Protein AF-A0A7D7VB79-F1 (afdb_monomer_lite)

Foldseek 3Di:
DDDDPPPCPVCPVVVVVVVVVVVVVVVCVVPVPPPPDPPPPVVVVVVVVVVVVVVVVVCCVVVVDCPPCVQPPFAFQPLDAQLFQFEEEEEADDDPLDPCVRVVLVVLLVVLLVVLLVVLCVLLVHDPQNDHHYDYDYNPDDVVVVVGLEYEYEDQFDDPPDDGDQKDWDDDSVSRIYIYGHQHDSVPSNDGPPCRSLRSNLNVLVSLGGAQDQQCRPPVRDQWDADPVRQIEGPASSDDCVVVVPDDPRYDYDHDPSSSVSSCVRCPSHSDNDGPCVVVVVVVVVVVVVVVVVVVVVVPPD

Secondary structure (DSSP, 8-state):
----TT---TTHHHHHHHHHHHHHHHHHHHS---------HHHHHHHHHHHHHHHHHHHHHHHS-TTTTTT----B-TT---SS--EEEEEP---SSSTTHHHHHHHHHHHHHHHHHHHHHHHHT-SSSS--EEEEE-TT--GGGGT-SEEEEEESSPPTTS---SEEEEE-TTS-EEEEEE-B-TTTSSSB-TTHHHHHHHHHHHHTTB-----TTSSS--SEEE-TTS-EEES-TT--TTT-TTS-TT-B----HHHHHHHHHHHSSS--SS-S-HHHHHHHHHHHHHHHHHHHHHHT--

Radius of gyration: 37.96 Å; chains: 1; bounding box: 64×73×129 Å

Structure (mmCIF, N/CA/C/O backbone):
data_AF-A0A7D7VB79-F1
#
_entry.id   AF-A0A7D7VB79-F1
#
loop_
_atom_site.group_PDB
_atom_site.id
_atom_site.type_symbol
_atom_site.label_atom_id
_atom_site.label_alt_id
_atom_site.label_comp_id
_atom_site.label_asym_id
_atom_site.label_entity_id
_atom_site.label_seq_id
_atom_site.pdbx_PDB_ins_code
_atom_site.Cartn_x
_atom_site.Cartn_y
_atom_site.Cartn_z
_atom_site.occupancy
_atom_site.B_iso_or_equiv
_atom_site.auth_seq_id
_atom_site.auth_comp_id
_atom_site.auth_asym_id
_atom_site.auth_atom_id
_atom_site.pdbx_PDB_model_num
ATOM 1 N N . MET A 1 1 ? -39.854 53.714 105.308 1.00 39.59 1 MET A N 1
ATOM 2 C CA . MET A 1 1 ? -38.644 52.870 105.266 1.00 39.59 1 MET A CA 1
ATOM 3 C C . MET A 1 1 ? -38.664 52.139 103.941 1.00 39.59 1 MET A C 1
ATOM 5 O O . MET A 1 1 ? -39.559 51.334 103.728 1.00 39.59 1 MET A O 1
ATOM 9 N N . LEU A 1 2 ? -37.776 52.531 103.030 1.00 33.56 2 LEU A N 1
ATOM 10 C CA . LEU A 1 2 ? -37.533 51.849 101.761 1.00 33.56 2 LEU A CA 1
ATOM 11 C C . LEU A 1 2 ? -36.780 50.552 102.070 1.00 33.56 2 LEU A C 1
ATOM 13 O O . LEU A 1 2 ? -35.731 50.609 102.709 1.00 33.56 2 LEU A O 1
ATOM 17 N N . THR A 1 3 ? -37.333 49.407 101.677 1.00 45.88 3 THR A N 1
ATOM 18 C CA . THR A 1 3 ? -36.602 48.139 101.657 1.00 45.88 3 THR A CA 1
ATOM 19 C C . THR A 1 3 ? -35.585 48.192 100.526 1.00 45.88 3 THR A C 1
ATOM 21 O O . THR A 1 3 ? -35.913 48.498 99.383 1.00 45.88 3 THR A O 1
ATOM 24 N N . ASP A 1 4 ? -34.334 47.975 100.901 1.00 41.81 4 ASP A N 1
ATOM 25 C CA . ASP A 1 4 ? -33.163 47.945 100.041 1.00 41.81 4 ASP A CA 1
ATOM 26 C C . ASP A 1 4 ? -33.143 46.627 99.249 1.00 41.81 4 ASP A C 1
ATOM 28 O O . ASP A 1 4 ? -33.020 45.553 99.836 1.00 41.81 4 ASP A O 1
ATOM 32 N N . TRP A 1 5 ? -33.316 46.711 97.928 1.00 43.19 5 TRP A N 1
ATOM 33 C CA . TRP A 1 5 ? -33.343 45.567 97.003 1.00 43.19 5 TRP A CA 1
ATOM 34 C C . TRP A 1 5 ? -31.942 45.167 96.506 1.00 43.19 5 TRP A C 1
ATOM 36 O O . TRP A 1 5 ? -31.828 44.461 95.510 1.00 43.19 5 TRP A O 1
ATOM 46 N N . THR A 1 6 ? -30.869 45.625 97.164 1.00 43.59 6 THR A N 1
ATOM 47 C CA . THR A 1 6 ? -29.480 45.341 96.751 1.00 43.59 6 THR A CA 1
ATOM 48 C C . THR A 1 6 ? -28.761 44.296 97.608 1.00 43.59 6 THR A C 1
ATOM 50 O O . THR A 1 6 ? -27.549 44.123 97.484 1.00 43.59 6 THR A O 1
ATOM 53 N N . LYS A 1 7 ? -29.486 43.545 98.449 1.00 48.09 7 LYS A N 1
ATOM 54 C CA . LYS A 1 7 ? -28.921 42.357 99.101 1.00 48.09 7 LYS A CA 1
ATOM 55 C C . LYS A 1 7 ? -29.036 41.143 98.192 1.00 48.09 7 LYS A C 1
ATOM 57 O O . LYS A 1 7 ? -30.055 40.468 98.131 1.00 48.09 7 LYS A O 1
ATOM 62 N N . ASP A 1 8 ? -27.939 40.954 97.482 1.00 54.62 8 ASP A N 1
ATOM 63 C CA . ASP A 1 8 ? -27.573 39.801 96.681 1.00 54.62 8 ASP A CA 1
ATOM 64 C C . ASP A 1 8 ? -27.354 38.585 97.604 1.00 54.62 8 ASP A C 1
ATOM 66 O O . ASP A 1 8 ? -26.248 38.326 98.086 1.00 54.62 8 ASP A O 1
ATOM 70 N N . ASP A 1 9 ? -28.434 37.871 97.929 1.00 54.72 9 ASP A N 1
ATOM 71 C CA . ASP A 1 9 ? -28.343 36.554 98.557 1.00 54.72 9 ASP A CA 1
ATOM 72 C C . ASP A 1 9 ? -28.080 35.535 97.437 1.00 54.72 9 ASP A C 1
ATOM 74 O O . ASP A 1 9 ? -29.002 35.029 96.795 1.00 54.72 9 ASP A O 1
ATOM 78 N N . GLY A 1 10 ? -26.798 35.242 97.190 1.00 56.16 10 GLY A N 1
ATOM 79 C CA . GLY A 1 10 ? -26.287 34.352 96.130 1.00 56.16 10 GLY A CA 1
ATOM 80 C C . GLY A 1 10 ? -26.723 32.874 96.189 1.00 56.16 10 GLY A C 1
ATOM 81 O O . GLY A 1 10 ? -26.028 32.008 95.663 1.00 56.16 10 GLY A O 1
ATOM 82 N N . ASP A 1 11 ? -27.853 32.570 96.831 1.00 60.03 11 ASP A N 1
ATOM 83 C CA . ASP A 1 11 ? -28.465 31.243 96.954 1.00 60.03 11 ASP A CA 1
ATOM 84 C C . ASP A 1 11 ? -29.861 31.146 96.290 1.00 60.03 11 ASP A C 1
ATOM 86 O O . ASP A 1 11 ? -30.477 30.078 96.289 1.00 60.03 11 ASP A O 1
ATOM 90 N N . GLU A 1 12 ? -30.392 32.228 95.704 1.00 58.69 12 GLU A N 1
ATOM 91 C CA . GLU A 1 12 ? -31.660 32.164 94.950 1.00 58.69 12 GLU A CA 1
ATOM 92 C C . GLU A 1 12 ? -31.472 31.699 93.498 1.00 58.69 12 GLU A C 1
ATOM 94 O O . GLU A 1 12 ? -32.254 30.877 93.009 1.00 58.69 12 GLU A O 1
ATOM 99 N N . ASP A 1 13 ? -30.382 32.106 92.842 1.00 62.47 13 ASP A N 1
ATOM 100 C CA . ASP A 1 13 ? -30.061 31.650 91.484 1.00 62.47 13 ASP A CA 1
ATOM 101 C C . ASP A 1 13 ? -29.824 30.134 91.443 1.00 62.47 13 ASP A C 1
ATOM 103 O O . ASP A 1 13 ? -30.312 29.443 90.546 1.00 62.47 13 ASP A O 1
ATOM 107 N N . SER A 1 14 ? -29.149 29.576 92.454 1.00 69.00 14 SER A N 1
ATOM 108 C CA . SER A 1 14 ? -28.883 28.133 92.550 1.00 69.00 14 SER A CA 1
ATOM 109 C C . SER A 1 14 ? -30.182 27.312 92.623 1.00 69.00 14 SER A C 1
ATOM 111 O O . SER A 1 14 ? -30.298 26.250 92.002 1.00 69.00 14 SER A O 1
ATOM 113 N N . LYS A 1 15 ? -31.198 27.825 93.331 1.00 73.81 15 LYS A N 1
ATOM 114 C CA . LYS A 1 15 ? -32.522 27.201 93.454 1.00 73.81 15 LYS A CA 1
ATOM 115 C C . LYS A 1 15 ? -33.316 27.301 92.163 1.00 73.81 15 LYS A C 1
ATOM 117 O O . LYS A 1 15 ? -33.968 26.325 91.789 1.00 73.81 15 LYS A O 1
ATOM 122 N N . PHE A 1 16 ? -33.230 28.430 91.465 1.00 69.19 16 PHE A N 1
ATOM 123 C CA . PHE A 1 16 ? -33.882 28.602 90.171 1.00 69.19 16 PHE A CA 1
ATOM 124 C C . PHE A 1 16 ? -33.317 27.640 89.116 1.00 69.19 16 PHE A C 1
ATOM 126 O O . PHE A 1 16 ? -34.087 26.942 88.453 1.00 69.19 16 PHE A O 1
ATOM 133 N N . TRP A 1 17 ? -31.988 27.520 89.011 1.00 72.81 17 TRP A N 1
ATOM 134 C CA . TRP A 1 17 ? -31.348 26.597 88.066 1.00 72.81 17 TRP A CA 1
ATOM 135 C C . TRP A 1 17 ? -31.649 25.127 88.386 1.00 72.81 17 TRP A C 1
ATOM 137 O O . TRP A 1 17 ? -32.033 24.382 87.484 1.00 72.81 17 TRP A O 1
ATOM 147 N N . ASN A 1 18 ? -31.588 24.729 89.663 1.00 79.75 18 ASN A N 1
ATOM 148 C CA . ASN A 1 18 ? -31.935 23.365 90.083 1.00 79.75 18 ASN A CA 1
ATOM 149 C C . ASN A 1 18 ? -33.402 23.014 89.795 1.00 79.75 18 ASN A C 1
ATOM 151 O O . ASN A 1 18 ? -33.697 21.907 89.337 1.00 79.75 18 ASN A O 1
ATOM 155 N N . TRP A 1 19 ? -34.326 23.950 90.032 1.00 83.31 19 TRP A N 1
ATOM 156 C CA . TRP A 1 19 ? -35.737 23.757 89.699 1.00 83.31 19 TRP A CA 1
ATOM 157 C C . TRP A 1 19 ? -35.939 23.597 88.187 1.00 83.31 19 TRP A C 1
ATOM 159 O O . TRP A 1 19 ? -36.630 22.676 87.750 1.00 83.31 19 TRP A O 1
ATOM 169 N N . MET A 1 20 ? -35.286 24.437 87.380 1.00 73.38 20 MET A N 1
ATOM 170 C CA . MET A 1 20 ? -35.398 24.391 85.921 1.00 73.38 20 MET A CA 1
ATOM 171 C C . MET A 1 20 ? -34.850 23.080 85.336 1.00 73.38 20 MET A C 1
ATOM 173 O O . MET A 1 20 ? -35.398 22.538 84.374 1.00 73.38 20 MET A O 1
ATOM 177 N N . GLU A 1 21 ? -33.776 22.547 85.920 1.00 84.00 21 GLU A N 1
ATOM 178 C CA . GLU A 1 21 ? -33.149 21.304 85.475 1.00 84.00 21 GLU A CA 1
ATOM 179 C C . GLU A 1 21 ? -33.995 20.074 85.846 1.00 84.00 21 GLU A C 1
ATOM 181 O O . GLU A 1 21 ? -34.221 19.203 84.998 1.00 84.00 21 GLU A O 1
ATOM 186 N N . GLN A 1 22 ? -34.588 20.057 87.048 1.00 83.25 22 GLN A N 1
ATOM 187 C CA . GLN A 1 22 ? -35.573 19.041 87.439 1.00 83.25 22 GLN A CA 1
ATOM 188 C C . GLN A 1 22 ? -36.844 19.085 86.585 1.00 83.25 22 GLN A C 1
ATOM 190 O O . GLN A 1 22 ? -37.365 18.034 86.194 1.00 83.25 22 GLN A O 1
ATOM 195 N N . ASP A 1 23 ? -37.350 20.278 86.266 1.00 78.94 23 ASP A N 1
ATOM 196 C CA . ASP A 1 23 ? -38.544 20.417 85.432 1.00 78.94 23 ASP A CA 1
ATOM 197 C C . ASP A 1 23 ? -38.272 19.949 83.993 1.00 78.94 23 ASP A C 1
ATOM 199 O O . ASP A 1 23 ? -39.069 19.216 83.401 1.00 78.94 23 ASP A O 1
ATOM 203 N N . LYS A 1 24 ? -37.076 20.236 83.464 1.00 76.38 24 LYS A N 1
ATOM 204 C CA . LYS A 1 24 ? -36.609 19.729 82.167 1.00 76.38 24 LYS A CA 1
ATOM 205 C C . LYS A 1 24 ? -36.499 18.201 82.140 1.00 76.38 24 LYS A C 1
ATOM 207 O O . LYS A 1 24 ? -36.907 17.582 81.151 1.00 76.38 24 LYS A O 1
ATOM 212 N N . GLU A 1 25 ? -35.980 17.567 83.192 1.00 81.00 25 GLU A N 1
ATOM 213 C CA . GLU A 1 25 ? -35.944 16.100 83.290 1.00 81.00 25 GLU A CA 1
ATOM 214 C C . GLU A 1 25 ? -37.348 15.486 83.355 1.00 81.00 25 GLU A C 1
ATOM 216 O O . GLU A 1 25 ? -37.638 14.516 82.643 1.00 81.00 25 GLU A O 1
ATOM 221 N N . ASN A 1 26 ? -38.243 16.069 84.156 1.00 79.12 26 ASN A N 1
ATOM 222 C CA . ASN A 1 26 ? -39.627 15.614 84.275 1.00 79.12 26 ASN A CA 1
ATOM 223 C C . ASN A 1 26 ? -40.400 15.780 82.961 1.00 79.12 26 ASN A C 1
ATOM 225 O O . ASN A 1 26 ? -41.118 14.865 82.541 1.00 79.12 26 ASN A O 1
ATOM 229 N N . TYR A 1 27 ? -40.202 16.899 82.262 1.00 73.88 27 TYR A N 1
ATOM 230 C CA . TYR A 1 27 ? -40.773 17.141 80.942 1.00 73.88 27 TYR A CA 1
ATOM 231 C C . TYR A 1 27 ? -40.297 16.096 79.922 1.00 73.88 27 TYR A C 1
ATOM 233 O O . TYR A 1 27 ? -41.119 15.512 79.208 1.00 73.88 27 TYR A O 1
ATOM 241 N N . ASN A 1 28 ? -38.993 15.791 79.902 1.00 73.31 28 ASN A N 1
ATOM 242 C CA . ASN A 1 28 ? -38.402 14.800 78.998 1.00 73.31 28 ASN A CA 1
ATOM 243 C C . ASN A 1 28 ? -38.862 13.361 79.293 1.00 73.31 28 ASN A C 1
ATOM 245 O O . ASN A 1 28 ? -39.068 12.592 78.354 1.00 73.31 28 ASN A O 1
ATOM 249 N N . LYS A 1 29 ? -39.080 12.995 80.566 1.00 78.81 29 LYS A N 1
ATOM 250 C CA . LYS A 1 29 ? -39.672 11.694 80.941 1.00 78.81 29 LYS A CA 1
ATOM 251 C C . LYS A 1 29 ? -41.116 11.556 80.465 1.00 78.81 29 LYS A C 1
ATOM 253 O O . LYS A 1 29 ? -41.525 10.473 80.053 1.00 78.81 29 LYS A O 1
ATOM 258 N N . LYS A 1 30 ? -41.887 12.644 80.519 1.00 78.06 30 LYS A N 1
ATOM 259 C CA . LYS A 1 30 ? -43.310 12.652 80.149 1.00 78.06 30 LYS A CA 1
ATOM 260 C C . LYS A 1 30 ? -43.525 12.762 78.632 1.00 78.06 30 LYS A C 1
ATOM 262 O O . LYS A 1 30 ? -44.555 12.320 78.132 1.00 78.06 30 LYS A O 1
ATOM 267 N N . HIS A 1 31 ? -42.538 13.291 77.903 1.00 66.62 31 HIS A N 1
ATOM 268 C CA . HIS A 1 31 ? -42.565 13.477 76.450 1.00 66.62 31 HIS A CA 1
ATOM 269 C C . HIS A 1 31 ? -41.269 12.946 75.820 1.00 66.62 31 HIS A C 1
ATOM 271 O O . HIS A 1 31 ? -40.445 13.744 75.357 1.00 66.62 31 HIS A O 1
ATOM 277 N N . PRO A 1 32 ? -41.054 11.614 75.784 1.00 63.16 32 PRO A N 1
ATOM 278 C CA . PRO A 1 32 ? -39.875 11.051 75.144 1.00 63.16 32 PRO A CA 1
ATOM 279 C C . PRO A 1 32 ? -39.873 11.484 73.677 1.00 63.16 32 PRO A C 1
ATOM 281 O O . PRO A 1 32 ? -40.708 11.051 72.878 1.00 63.16 32 PRO A O 1
ATOM 284 N N . ARG A 1 33 ? -38.952 12.388 73.320 1.00 54.19 33 ARG A N 1
ATOM 285 C CA . ARG A 1 33 ? -38.766 12.812 71.932 1.00 54.19 33 ARG A CA 1
ATOM 286 C C . ARG A 1 33 ? -38.451 11.551 71.138 1.00 54.19 33 ARG A C 1
ATOM 288 O O . ARG A 1 33 ? -37.419 10.923 71.366 1.00 54.19 33 ARG A O 1
ATOM 295 N N . LYS A 1 34 ? -39.355 11.152 70.236 1.00 51.91 34 LYS A N 1
ATOM 296 C CA . LYS A 1 34 ? -39.087 10.080 69.274 1.00 51.91 34 LYS A CA 1
ATOM 297 C C . LYS A 1 34 ? -37.793 10.453 68.558 1.00 51.91 34 LYS A C 1
ATOM 299 O O . LYS A 1 34 ? -37.782 11.410 67.792 1.00 51.91 34 LYS A O 1
ATOM 304 N N . LEU A 1 35 ? -36.718 9.718 68.839 1.00 52.44 35 LEU A N 1
ATOM 305 C CA . LEU A 1 35 ? -35.484 9.773 68.067 1.00 52.44 35 LEU A CA 1
ATOM 306 C C . LEU A 1 35 ? -35.873 9.561 66.604 1.00 52.44 35 LEU A C 1
ATOM 308 O O . LEU A 1 35 ? -36.282 8.463 66.217 1.00 52.44 35 LEU A O 1
ATOM 312 N N . GLU A 1 36 ? -35.809 10.629 65.808 1.00 51.31 36 GLU A N 1
ATOM 313 C CA . GLU A 1 36 ? -35.919 10.517 64.365 1.00 51.31 36 GLU A CA 1
ATOM 314 C C . GLU A 1 36 ? -34.812 9.568 63.923 1.00 51.31 36 GLU A C 1
ATOM 316 O O . GLU A 1 36 ? -33.623 9.887 63.981 1.00 51.31 36 GLU A O 1
ATOM 321 N N . ARG A 1 37 ? -35.206 8.354 63.522 1.00 53.53 37 ARG A N 1
ATOM 322 C CA . ARG A 1 37 ? -34.285 7.416 62.890 1.00 53.53 37 ARG A CA 1
ATOM 323 C C . ARG A 1 37 ? -33.608 8.172 61.747 1.00 53.53 37 ARG A C 1
ATOM 325 O O . ARG A 1 37 ? -34.335 8.761 60.941 1.00 53.53 37 ARG A O 1
ATOM 332 N N . PRO A 1 38 ? -32.269 8.167 61.648 1.00 50.34 38 PRO A N 1
ATOM 333 C CA . PRO A 1 38 ? -31.570 8.876 60.590 1.00 50.34 38 PRO A CA 1
ATOM 334 C C . PRO A 1 38 ? -32.099 8.373 59.245 1.00 50.34 38 PRO A C 1
ATOM 336 O O . PRO A 1 38 ? -31.816 7.251 58.821 1.00 50.34 38 PRO A O 1
ATOM 339 N N . LYS A 1 39 ? -32.939 9.186 58.588 1.00 54.66 39 LYS A N 1
ATOM 340 C CA . LYS A 1 39 ? -33.442 8.890 57.247 1.00 54.66 39 LYS A CA 1
ATOM 341 C C . LYS A 1 39 ? -32.220 8.693 56.361 1.00 54.66 39 LYS A C 1
ATOM 343 O O . LYS A 1 39 ? -31.329 9.536 56.353 1.00 54.66 39 LYS A O 1
ATOM 348 N N . ASN A 1 40 ? -32.204 7.566 55.652 1.00 55.81 40 ASN A N 1
ATOM 349 C CA . ASN A 1 40 ? -31.160 7.030 54.775 1.00 55.81 40 ASN A CA 1
ATOM 350 C C . ASN A 1 40 ? -30.607 8.039 53.731 1.00 55.81 40 ASN A C 1
ATOM 352 O O . ASN A 1 40 ? -30.751 7.842 52.525 1.00 55.81 40 ASN A O 1
ATOM 356 N N . LYS A 1 41 ? -29.933 9.115 54.158 1.00 54.00 41 LYS A N 1
ATOM 357 C CA . LYS A 1 41 ? -29.294 10.100 53.269 1.00 54.00 41 LYS A CA 1
ATOM 358 C C . LYS A 1 41 ? -28.231 9.427 52.396 1.00 54.00 41 LYS A C 1
ATOM 360 O O . LYS A 1 41 ? -28.163 9.708 51.207 1.00 54.00 41 LYS A O 1
ATOM 365 N N . LYS A 1 42 ? -27.512 8.435 52.940 1.00 54.97 42 LYS A N 1
ATOM 366 C CA . LYS A 1 42 ? -26.546 7.617 52.185 1.00 54.97 42 LYS A CA 1
ATOM 367 C C . LYS A 1 42 ? -27.188 6.806 51.047 1.00 54.97 42 LYS A C 1
ATOM 369 O O . LYS A 1 42 ? -26.578 6.692 49.994 1.00 54.97 42 LYS A O 1
ATOM 374 N N . LYS A 1 43 ? -28.423 6.295 51.203 1.00 57.38 43 LYS A N 1
ATOM 375 C CA . LYS A 1 43 ? -29.097 5.544 50.121 1.00 57.38 43 LYS A CA 1
ATOM 376 C C . LYS A 1 43 ? -29.509 6.449 48.961 1.00 57.38 43 LYS A C 1
ATOM 378 O O . LYS A 1 43 ? -29.368 6.046 47.816 1.00 57.38 43 LYS A O 1
ATOM 383 N N . LYS A 1 44 ? -29.976 7.673 49.246 1.00 59.06 44 LYS A N 1
ATOM 384 C CA . LYS A 1 44 ? -30.334 8.633 48.191 1.00 59.06 44 LYS A CA 1
ATOM 385 C C . LYS A 1 44 ? -29.111 9.032 47.364 1.00 59.06 44 LYS A C 1
ATOM 387 O O . LYS A 1 44 ? -29.192 8.997 46.147 1.00 59.06 44 LYS A O 1
ATOM 392 N N . VAL A 1 45 ? -27.979 9.321 48.009 1.00 65.56 45 VAL A N 1
ATOM 393 C CA . VAL A 1 45 ? -26.737 9.707 47.312 1.00 65.56 45 VAL A CA 1
ATOM 394 C C . VAL A 1 45 ? -26.240 8.603 46.370 1.00 65.56 45 VAL A C 1
ATOM 396 O O . VAL A 1 45 ? -25.877 8.901 45.241 1.00 65.56 45 VAL A O 1
ATOM 399 N N . ILE A 1 46 ? -26.290 7.333 46.788 1.00 69.00 46 ILE A N 1
ATOM 400 C CA . ILE A 1 46 ? -25.863 6.207 45.937 1.00 69.00 46 ILE A CA 1
ATOM 401 C C . ILE A 1 46 ? -26.792 6.038 44.727 1.00 69.00 46 ILE A C 1
ATOM 403 O O . ILE A 1 46 ? -26.312 5.872 43.612 1.00 69.00 46 ILE A O 1
ATOM 407 N N . ILE A 1 47 ? -28.112 6.121 44.926 1.00 70.31 47 ILE A N 1
ATOM 408 C CA . ILE A 1 47 ? -29.085 5.987 43.829 1.00 70.31 47 ILE A CA 1
ATOM 409 C C . ILE A 1 47 ? -28.931 7.135 42.823 1.00 70.31 47 ILE A C 1
ATOM 411 O O . ILE A 1 47 ? -28.889 6.883 41.624 1.00 70.31 47 ILE A O 1
ATOM 415 N N . PHE A 1 48 ? -28.775 8.378 43.292 1.00 69.31 48 PHE A N 1
ATOM 416 C CA . PHE A 1 48 ? -28.523 9.519 42.406 1.00 69.31 48 PHE A CA 1
ATOM 417 C C . PHE A 1 48 ? -27.175 9.414 41.681 1.00 69.31 48 PHE A C 1
ATOM 419 O O . PHE A 1 48 ? -27.098 9.799 40.520 1.00 69.31 48 PHE A O 1
ATOM 426 N N . GLY A 1 49 ? -26.144 8.846 42.317 1.00 70.38 49 GLY A N 1
ATOM 427 C CA . GLY A 1 49 ? -24.857 8.578 41.672 1.00 70.38 49 GLY A CA 1
ATOM 428 C C . GLY A 1 49 ? -24.959 7.550 40.541 1.00 70.38 49 GLY A C 1
ATOM 429 O O . GLY A 1 49 ? -24.416 7.779 39.466 1.00 70.38 49 GLY A O 1
ATOM 430 N N . ILE A 1 50 ? -25.705 6.458 40.744 1.00 74.19 50 ILE A N 1
ATOM 431 C CA . ILE A 1 50 ? -25.924 5.435 39.705 1.00 74.19 50 ILE A CA 1
ATOM 432 C C . ILE A 1 50 ? -26.751 6.006 38.550 1.00 74.19 50 ILE A C 1
ATOM 434 O O . ILE A 1 50 ? -26.374 5.830 37.395 1.00 74.19 50 ILE A O 1
ATOM 438 N N . ILE A 1 51 ? -27.843 6.719 38.848 1.00 75.06 51 ILE A N 1
ATOM 439 C CA . ILE A 1 51 ? -28.672 7.361 37.818 1.00 75.06 51 ILE A CA 1
ATOM 440 C C . ILE A 1 51 ? -27.842 8.381 37.038 1.00 75.06 51 ILE A C 1
ATOM 442 O O . ILE A 1 51 ? -27.905 8.374 35.818 1.00 75.06 51 ILE A O 1
ATOM 446 N N . GLY A 1 52 ? -27.026 9.200 37.709 1.00 74.50 52 GLY A N 1
ATOM 447 C CA . GLY A 1 52 ? -26.142 10.166 37.056 1.00 74.50 52 GLY A CA 1
ATOM 448 C C . GLY A 1 52 ? -25.101 9.505 36.153 1.00 74.50 52 GLY A C 1
ATOM 449 O O . GLY A 1 52 ? -24.919 9.951 35.027 1.00 74.50 52 GLY A O 1
ATOM 450 N N . LEU A 1 53 ? -24.480 8.409 36.601 1.00 71.62 53 LEU A N 1
ATOM 451 C CA . LEU A 1 53 ? -23.524 7.650 35.790 1.00 71.62 53 LEU A CA 1
ATOM 452 C C . LEU A 1 53 ? -24.206 7.001 34.580 1.00 71.62 53 LEU A C 1
ATOM 454 O O . LEU A 1 53 ? -23.676 7.051 33.478 1.00 71.62 53 LEU A O 1
ATOM 458 N N . THR A 1 54 ? -25.402 6.439 34.769 1.00 70.81 54 THR A N 1
ATOM 459 C CA . THR A 1 54 ? -26.170 5.822 33.677 1.00 70.81 54 THR A CA 1
ATOM 460 C C . THR A 1 54 ? -26.589 6.884 32.672 1.00 70.81 54 THR A C 1
ATOM 462 O O . THR A 1 54 ? -26.379 6.688 31.484 1.00 70.81 54 THR A O 1
ATOM 465 N N . LEU A 1 55 ? -27.094 8.030 33.150 1.00 71.00 55 LEU A N 1
ATOM 466 C CA . LEU A 1 55 ? -27.485 9.151 32.304 1.00 71.00 55 LEU A CA 1
ATOM 467 C C . LEU A 1 55 ? -26.285 9.683 31.524 1.00 71.00 55 LEU A C 1
ATOM 469 O O . LEU A 1 55 ? -26.411 9.918 30.333 1.00 71.00 55 LEU A O 1
ATOM 473 N N . MET A 1 56 ? -25.124 9.819 32.170 1.00 67.25 56 MET A N 1
ATOM 474 C CA . MET A 1 56 ? -23.892 10.270 31.528 1.00 67.25 56 MET A CA 1
ATOM 475 C C . MET A 1 56 ? -23.423 9.277 30.461 1.00 67.25 56 MET A C 1
ATOM 477 O O . MET A 1 56 ? -23.084 9.715 29.373 1.00 67.25 56 MET A O 1
ATOM 481 N N . VAL A 1 57 ? -23.481 7.964 30.711 1.00 68.38 57 VAL A N 1
ATOM 482 C CA . VAL A 1 57 ? -23.163 6.936 29.701 1.00 68.38 57 VAL A CA 1
ATOM 483 C C . VAL A 1 57 ? -24.165 6.952 28.544 1.00 68.38 57 VAL A C 1
ATOM 485 O O . VAL A 1 57 ? -23.746 6.896 27.396 1.00 68.38 57 VAL A O 1
ATOM 488 N N . THR A 1 58 ? -25.470 7.090 28.801 1.00 64.31 58 THR A N 1
ATOM 489 C CA . THR A 1 58 ? -26.465 7.225 27.718 1.00 64.31 58 THR A CA 1
ATOM 490 C C . THR A 1 58 ? -26.321 8.534 26.958 1.00 64.31 58 THR A C 1
ATOM 492 O O . THR A 1 58 ? -26.493 8.538 25.753 1.00 64.31 58 THR A O 1
ATOM 495 N N . VAL A 1 59 ? -25.984 9.636 27.628 1.00 67.50 59 VAL A N 1
ATOM 496 C CA . VAL A 1 59 ? -25.746 10.930 26.983 1.00 67.50 59 VAL A CA 1
ATOM 497 C C . VAL A 1 59 ? -24.456 10.878 26.173 1.00 67.50 59 VAL A C 1
ATOM 499 O O . VAL A 1 59 ? -24.462 11.366 25.061 1.00 67.50 59 VAL A O 1
ATOM 502 N N . PHE A 1 60 ? -23.389 10.229 26.645 1.00 57.03 60 PHE A N 1
ATOM 503 C CA . PHE A 1 60 ? -22.185 9.996 25.840 1.00 57.03 60 PHE A CA 1
ATOM 504 C C . PHE A 1 60 ? -22.427 9.022 24.684 1.00 57.03 60 PHE A C 1
ATOM 506 O O . PHE A 1 60 ? -21.845 9.222 23.632 1.00 57.03 60 PHE A O 1
ATOM 513 N N . GLY A 1 61 ? -23.291 8.016 24.846 1.00 55.44 61 GLY A N 1
ATOM 514 C CA . GLY A 1 61 ? -23.681 7.109 23.761 1.00 55.44 61 GLY A CA 1
ATOM 515 C C . GLY A 1 61 ? -24.703 7.697 22.780 1.00 55.44 61 GLY A C 1
ATOM 516 O O . GLY A 1 61 ? -24.840 7.185 21.681 1.00 55.44 61 GLY A O 1
ATOM 517 N N . MET A 1 62 ? -25.431 8.754 23.165 1.00 54.28 62 MET A N 1
ATOM 518 C CA . MET A 1 62 ? -26.367 9.483 22.293 1.00 54.28 62 MET A CA 1
ATOM 519 C C . MET A 1 62 ? -25.756 10.758 21.692 1.00 54.28 62 MET A C 1
ATOM 521 O O . MET A 1 62 ? -26.207 11.200 20.646 1.00 54.28 62 MET A O 1
ATOM 525 N N . LEU A 1 63 ? -24.761 11.366 22.353 1.00 47.12 63 LEU A N 1
ATOM 526 C CA . LEU A 1 63 ? -23.968 12.501 21.859 1.00 47.12 63 LEU A CA 1
ATOM 527 C C . LEU A 1 63 ? -22.649 12.061 21.216 1.00 47.12 63 LEU A C 1
ATOM 529 O O . LEU A 1 63 ? -21.940 12.910 20.678 1.00 47.12 63 LEU A O 1
ATOM 533 N N . SER A 1 64 ? -22.297 10.769 21.248 1.00 44.84 64 SER A N 1
ATOM 534 C CA . SER A 1 64 ? -21.394 10.202 20.248 1.00 44.84 64 SER A CA 1
ATOM 535 C C . SER A 1 64 ? -22.149 10.245 18.927 1.00 44.84 64 SER A C 1
ATOM 537 O O . SER A 1 64 ? -22.817 9.287 18.549 1.00 44.84 64 SER A O 1
ATOM 539 N N . ASN A 1 65 ? -22.137 11.435 18.328 1.00 42.78 65 ASN A N 1
ATOM 540 C CA . ASN A 1 65 ? -22.757 11.772 17.067 1.00 42.78 65 ASN A CA 1
ATOM 541 C C . ASN A 1 65 ? -22.518 10.645 16.062 1.00 42.78 65 ASN A C 1
ATOM 543 O O . ASN A 1 65 ? -21.395 10.440 15.609 1.00 42.78 65 ASN A O 1
ATOM 547 N N . GLU A 1 66 ? -23.598 9.984 15.662 1.00 42.72 66 GLU A N 1
ATOM 548 C CA . GLU A 1 66 ? -23.660 9.268 14.386 1.00 42.72 66 GLU A CA 1
ATOM 549 C C . GLU A 1 66 ? -23.622 10.255 13.191 1.00 42.72 66 GLU A C 1
ATOM 551 O O . GLU A 1 66 ? -23.500 9.837 12.044 1.00 42.72 66 GLU A O 1
ATOM 556 N N . ASP A 1 67 ? -23.647 11.570 13.446 1.00 41.38 67 ASP A N 1
ATOM 557 C CA . ASP A 1 67 ? -23.960 12.604 12.450 1.00 41.38 67 ASP A CA 1
ATOM 558 C C . ASP A 1 67 ? -22.771 13.338 11.801 1.00 41.38 67 ASP A C 1
ATOM 560 O O . ASP A 1 67 ? -23.001 14.229 10.988 1.00 41.38 67 ASP A O 1
ATOM 564 N N . GLU A 1 68 ? -21.512 12.980 12.075 1.00 40.44 68 GLU A N 1
ATOM 565 C CA . GLU A 1 68 ? -20.383 13.520 11.280 1.00 40.44 68 GLU A CA 1
ATOM 566 C C . GLU A 1 68 ? -19.713 12.465 10.380 1.00 40.44 68 GLU A C 1
ATOM 568 O O . GLU A 1 68 ? -19.030 12.820 9.426 1.00 40.44 68 GLU A O 1
ATOM 573 N N . PHE A 1 69 ? -19.977 11.168 10.603 1.00 46.84 69 PHE A N 1
ATOM 574 C CA . PHE A 1 69 ? -19.282 10.073 9.901 1.00 46.84 69 PHE A CA 1
ATOM 575 C C . PHE A 1 69 ? -20.178 8.879 9.505 1.00 46.84 69 PHE A C 1
ATOM 577 O O . PHE A 1 69 ? -19.684 7.892 8.965 1.00 46.84 69 PHE A O 1
ATOM 584 N N . GLY A 1 70 ? -21.501 8.955 9.714 1.00 36.56 70 GLY A N 1
ATOM 585 C CA . GLY A 1 70 ? -22.468 7.861 9.503 1.00 36.56 70 GLY A CA 1
ATOM 586 C C . GLY A 1 70 ? -22.712 7.394 8.056 1.00 36.56 70 GLY A C 1
ATOM 587 O O . GLY A 1 70 ? -23.641 6.623 7.827 1.00 36.56 70 GLY A O 1
ATOM 588 N N . SER A 1 71 ? -21.910 7.830 7.079 1.00 40.22 71 SER A N 1
ATOM 589 C CA . SER A 1 71 ? -22.014 7.390 5.673 1.00 40.22 71 SER A CA 1
ATOM 590 C C . SER A 1 71 ? -20.701 6.900 5.055 1.00 40.22 71 SER A C 1
ATOM 592 O O . SER A 1 71 ? -20.706 6.452 3.910 1.00 40.22 71 SER A O 1
ATOM 594 N N . GLU A 1 72 ? -19.580 6.913 5.787 1.00 47.16 72 GLU A N 1
ATOM 595 C CA . GLU A 1 72 ? -18.332 6.341 5.274 1.00 47.16 72 GLU A CA 1
ATOM 596 C C . GLU A 1 72 ? -18.424 4.809 5.353 1.00 47.16 72 GLU A C 1
ATOM 598 O O . GLU A 1 72 ? -18.024 4.184 6.335 1.00 47.16 72 GLU A O 1
ATOM 603 N N . LYS A 1 73 ? -18.987 4.176 4.316 1.00 55.84 73 LYS A N 1
ATOM 604 C CA . LYS A 1 73 ? -18.772 2.747 4.073 1.00 55.84 73 LYS A CA 1
ATOM 605 C C . LYS A 1 73 ? -17.282 2.551 3.841 1.00 55.84 73 LYS A C 1
ATOM 607 O O . LYS A 1 73 ? -16.781 2.764 2.742 1.00 55.84 73 LYS A O 1
ATOM 612 N N . TYR A 1 74 ? -16.568 2.188 4.896 1.00 62.66 74 TYR A N 1
ATOM 613 C CA . TYR A 1 74 ? -15.182 1.791 4.757 1.00 62.66 74 TYR A CA 1
ATOM 614 C C . TYR A 1 74 ? -15.090 0.561 3.859 1.00 62.66 74 TYR A C 1
ATOM 616 O O . TYR A 1 74 ? -15.930 -0.342 3.901 1.00 62.66 74 TYR A O 1
ATOM 624 N N . PHE A 1 75 ? -14.064 0.563 3.027 1.00 73.94 75 PHE A N 1
ATOM 625 C CA . PHE A 1 75 ? -13.886 -0.381 1.945 1.00 73.94 75 PHE A CA 1
ATOM 626 C C . PHE A 1 75 ? -12.82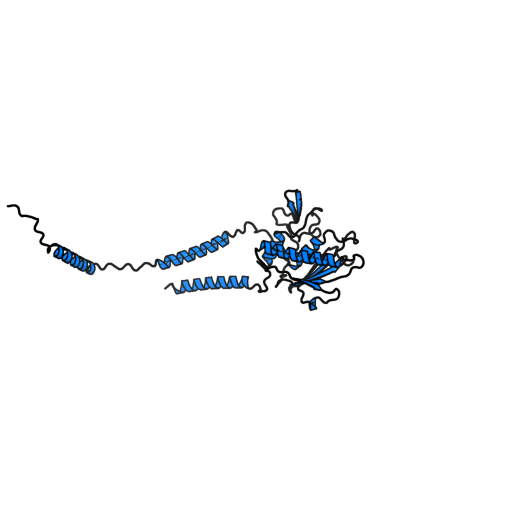1 -1.387 2.378 1.00 73.94 75 PHE A C 1
ATOM 628 O O . PHE A 1 75 ? -11.614 -1.162 2.326 1.00 73.94 75 PHE A O 1
ATOM 635 N N . TYR A 1 76 ? -13.306 -2.486 2.931 1.00 78.88 76 TYR A N 1
ATOM 636 C CA . TYR A 1 76 ? -12.467 -3.547 3.455 1.00 78.88 76 TYR A CA 1
ATOM 637 C C . TYR A 1 76 ? -12.621 -4.770 2.597 1.00 78.88 76 TYR A C 1
ATOM 639 O O . TYR A 1 76 ? -13.739 -5.101 2.199 1.00 78.88 76 TYR A O 1
ATOM 647 N N . ILE A 1 77 ? -11.523 -5.487 2.421 1.00 75.81 77 ILE A N 1
ATOM 648 C CA . ILE A 1 77 ? -11.572 -6.803 1.808 1.00 75.81 77 ILE A CA 1
ATOM 649 C C . ILE A 1 77 ? -12.289 -7.731 2.799 1.00 75.81 77 ILE A C 1
ATOM 651 O O . ILE A 1 77 ? -11.800 -7.924 3.921 1.00 75.81 77 ILE A O 1
ATOM 655 N N . PRO A 1 78 ? -13.475 -8.270 2.452 1.00 70.56 78 PRO A N 1
ATOM 656 C CA . PRO A 1 78 ? -14.242 -9.096 3.373 1.00 70.56 78 PRO A CA 1
ATOM 657 C C . PRO A 1 78 ? -13.422 -10.293 3.856 1.00 70.56 78 PRO A C 1
ATOM 659 O O . PRO A 1 78 ? -12.679 -10.899 3.090 1.00 70.56 78 PRO A O 1
ATOM 662 N N . ASP A 1 79 ? -13.570 -10.637 5.135 1.00 69.88 79 ASP A N 1
ATOM 663 C CA . ASP A 1 79 ? -12.932 -11.798 5.773 1.00 69.88 79 ASP A CA 1
ATOM 664 C C . ASP A 1 79 ? -11.388 -11.807 5.803 1.00 69.88 79 ASP A C 1
ATOM 666 O O . ASP A 1 79 ? -10.797 -12.763 6.310 1.00 69.88 79 ASP A O 1
ATOM 670 N N . TYR A 1 80 ? -10.722 -10.731 5.367 1.00 78.31 80 TYR A N 1
ATOM 671 C CA . TYR A 1 80 ? -9.274 -10.572 5.477 1.00 78.31 80 TYR A CA 1
ATOM 672 C C . TYR A 1 80 ? -8.901 -9.595 6.595 1.00 78.31 80 TYR A C 1
ATOM 674 O O . TYR A 1 80 ? -9.376 -8.460 6.639 1.00 78.31 80 TYR A O 1
ATOM 682 N N . ARG A 1 81 ? -8.036 -10.037 7.516 1.00 77.56 81 ARG A N 1
ATOM 683 C CA . ARG A 1 81 ? -7.411 -9.188 8.539 1.00 77.56 81 ARG A CA 1
ATOM 684 C C . ARG A 1 81 ? -6.039 -9.722 8.910 1.00 77.56 81 ARG A C 1
ATOM 686 O O . ARG A 1 81 ? -5.879 -10.918 9.159 1.00 77.56 81 ARG A O 1
ATOM 693 N N . LEU A 1 82 ? -5.088 -8.811 9.066 1.00 80.62 82 LEU A N 1
ATOM 694 C CA . LEU A 1 82 ? -3.816 -9.103 9.714 1.00 80.62 82 LEU A CA 1
ATOM 695 C C . LEU A 1 82 ? -4.039 -9.426 11.200 1.00 80.62 82 LEU A C 1
ATOM 697 O O . LEU A 1 82 ? -4.806 -8.760 11.899 1.00 80.62 82 LEU A O 1
ATOM 701 N N . ASN A 1 83 ? -3.375 -10.472 11.688 1.00 76.12 83 ASN A N 1
ATOM 702 C CA . ASN A 1 83 ? -3.438 -10.915 13.087 1.00 76.12 83 ASN A CA 1
ATOM 703 C C . ASN A 1 83 ? -2.207 -10.492 13.914 1.00 76.12 83 ASN A C 1
ATOM 705 O O . ASN A 1 83 ? -2.165 -10.738 15.121 1.00 76.12 83 ASN A O 1
ATOM 709 N N . LYS A 1 84 ? -1.225 -9.872 13.257 1.00 82.81 84 LYS A N 1
ATOM 710 C CA . LYS A 1 84 ? -0.005 -9.276 13.805 1.00 82.81 84 LYS A CA 1
ATOM 711 C C . LYS A 1 84 ? 0.553 -8.260 12.812 1.00 82.81 84 LYS A C 1
ATOM 713 O O . LYS A 1 84 ? 0.167 -8.287 11.642 1.00 82.81 84 LYS A O 1
ATOM 718 N N . SER A 1 85 ? 1.488 -7.422 13.254 1.00 85.19 85 SER A N 1
ATOM 719 C CA . SER A 1 85 ? 2.286 -6.604 12.339 1.00 85.19 85 SER A CA 1
ATOM 720 C C . SER A 1 85 ? 2.965 -7.494 11.286 1.00 85.19 85 SER A C 1
ATOM 722 O O . SER A 1 85 ? 3.635 -8.460 11.670 1.00 85.19 85 SER A O 1
ATOM 724 N N . PRO A 1 86 ? 2.778 -7.214 9.986 1.00 89.25 86 PRO A N 1
ATOM 725 C CA . PRO A 1 86 ? 3.310 -8.051 8.922 1.00 89.25 86 PRO A CA 1
ATOM 726 C C . PRO A 1 86 ? 4.821 -7.861 8.769 1.00 89.25 86 PRO A C 1
ATOM 728 O O . PRO A 1 86 ? 5.329 -6.739 8.800 1.00 89.25 86 PRO A O 1
ATOM 731 N N . LEU A 1 87 ? 5.532 -8.968 8.549 1.00 93.25 87 LEU A N 1
ATOM 732 C CA . LEU A 1 87 ? 6.882 -8.959 7.998 1.00 93.25 87 LEU A CA 1
ATOM 733 C C . LEU A 1 87 ? 6.813 -8.989 6.467 1.00 93.25 87 LEU A C 1
ATOM 735 O O . LEU A 1 87 ? 6.441 -10.010 5.875 1.00 93.25 87 LEU A O 1
ATOM 739 N N . PHE A 1 88 ? 7.233 -7.895 5.836 1.00 95.81 88 PHE A N 1
ATOM 740 C CA . PHE A 1 88 ? 7.349 -7.769 4.388 1.00 95.81 88 PHE A CA 1
ATOM 741 C C . PHE A 1 88 ? 8.676 -8.350 3.888 1.00 95.81 88 PHE A C 1
ATOM 743 O O . PHE A 1 88 ? 9.765 -7.958 4.309 1.00 95.81 88 PHE A O 1
ATOM 750 N N . CYS A 1 89 ? 8.606 -9.275 2.943 1.00 96.25 89 CYS A N 1
ATOM 751 C CA . CYS A 1 89 ? 9.769 -9.846 2.284 1.00 96.25 89 CYS A CA 1
ATOM 752 C C . CYS A 1 89 ? 9.816 -9.416 0.828 1.00 96.25 89 CYS A C 1
ATOM 754 O O . CYS A 1 89 ? 8.996 -9.844 0.020 1.00 96.25 89 CYS A O 1
ATOM 756 N N . ILE A 1 90 ? 10.817 -8.610 0.498 1.00 96.94 90 ILE A N 1
ATOM 757 C CA . ILE A 1 90 ? 11.026 -8.096 -0.849 1.00 96.94 90 ILE A CA 1
ATOM 758 C C . ILE A 1 90 ? 12.036 -9.006 -1.549 1.00 96.94 90 ILE A C 1
ATOM 760 O O . ILE A 1 90 ? 13.169 -9.159 -1.084 1.00 96.94 90 ILE A O 1
ATOM 764 N N . GLN A 1 91 ? 11.631 -9.650 -2.638 1.00 95.81 91 GLN A N 1
ATOM 765 C CA . GLN A 1 91 ? 12.505 -10.548 -3.382 1.00 95.81 91 GLN A CA 1
ATOM 766 C C . GLN A 1 91 ? 13.470 -9.750 -4.263 1.00 95.81 91 GLN A C 1
ATOM 768 O O . GLN A 1 91 ? 13.058 -8.954 -5.104 1.00 95.81 91 GLN A O 1
ATOM 773 N N . ASP A 1 92 ? 14.765 -9.982 -4.063 1.00 95.94 92 ASP A N 1
ATOM 774 C CA . ASP A 1 92 ? 15.830 -9.483 -4.928 1.00 95.94 92 ASP A CA 1
ATOM 775 C C . ASP A 1 92 ? 15.632 -10.017 -6.352 1.00 95.94 92 ASP A C 1
ATOM 777 O O . ASP A 1 92 ? 15.213 -11.158 -6.544 1.00 95.94 92 ASP A O 1
ATOM 781 N N . PHE A 1 93 ? 15.947 -9.220 -7.363 1.00 95.50 93 PHE A N 1
ATOM 782 C CA . PHE A 1 93 ? 15.858 -9.640 -8.756 1.00 95.50 93 PHE A CA 1
ATOM 783 C C . PHE A 1 93 ? 16.949 -8.993 -9.606 1.00 95.50 93 PHE A C 1
ATOM 785 O O . PHE A 1 93 ? 17.676 -8.094 -9.186 1.00 95.50 93 PHE A O 1
ATOM 792 N N . SER A 1 94 ? 17.092 -9.475 -10.838 1.00 94.94 94 SER A N 1
ATOM 793 C CA . SER A 1 94 ? 18.024 -8.909 -11.805 1.00 94.94 94 SER A CA 1
ATOM 794 C C . SER A 1 94 ? 17.319 -8.703 -13.131 1.00 94.94 94 SER A C 1
ATOM 796 O O . SER A 1 94 ? 16.705 -9.629 -13.659 1.00 94.94 94 SER A O 1
ATOM 798 N N . ASP A 1 95 ? 17.442 -7.493 -13.669 1.00 94.62 95 ASP A N 1
ATOM 799 C CA . ASP A 1 95 ? 17.013 -7.163 -15.019 1.00 94.62 95 ASP A CA 1
ATOM 800 C C . ASP A 1 95 ? 18.233 -6.723 -15.849 1.00 94.62 95 ASP A C 1
ATOM 802 O O . ASP A 1 95 ? 18.852 -5.699 -15.537 1.00 94.62 95 ASP A O 1
ATOM 806 N N . PRO A 1 96 ? 18.611 -7.474 -16.900 1.00 93.56 96 PRO A N 1
ATOM 807 C CA . PRO A 1 96 ? 19.738 -7.111 -17.752 1.00 93.56 96 PRO A CA 1
ATOM 808 C C . PRO A 1 96 ? 19.488 -5.857 -18.607 1.00 93.56 96 PRO A C 1
ATOM 810 O O . PRO A 1 96 ? 20.454 -5.240 -19.057 1.00 93.56 96 PRO A O 1
ATOM 813 N N . PHE A 1 97 ? 18.230 -5.481 -18.851 1.00 93.25 97 PHE A N 1
ATOM 814 C CA . PHE A 1 97 ? 17.857 -4.320 -19.663 1.00 93.25 97 PHE A CA 1
ATOM 815 C C . PHE A 1 97 ? 17.777 -3.030 -18.844 1.00 93.25 97 PHE A C 1
ATOM 817 O O . PHE A 1 97 ? 18.017 -1.953 -19.388 1.00 93.25 97 PHE A O 1
ATOM 824 N N . PHE A 1 98 ? 17.530 -3.141 -17.536 1.00 93.50 98 PHE A N 1
ATOM 825 C CA . PHE A 1 98 ? 17.467 -2.009 -16.609 1.00 93.50 98 PHE A CA 1
ATOM 826 C C . PHE A 1 98 ? 18.427 -2.209 -15.423 1.00 93.50 98 PHE A C 1
ATOM 828 O O . PHE A 1 98 ? 17.995 -2.487 -14.303 1.00 93.50 98 PHE A O 1
ATOM 835 N N . PRO A 1 99 ? 19.753 -2.066 -15.625 1.00 92.81 99 PRO A N 1
ATOM 836 C CA . PRO A 1 99 ? 20.721 -2.223 -14.545 1.00 92.81 99 PRO A CA 1
ATOM 837 C C . PRO A 1 99 ? 20.421 -1.277 -13.374 1.00 92.81 99 PRO A C 1
ATOM 839 O O 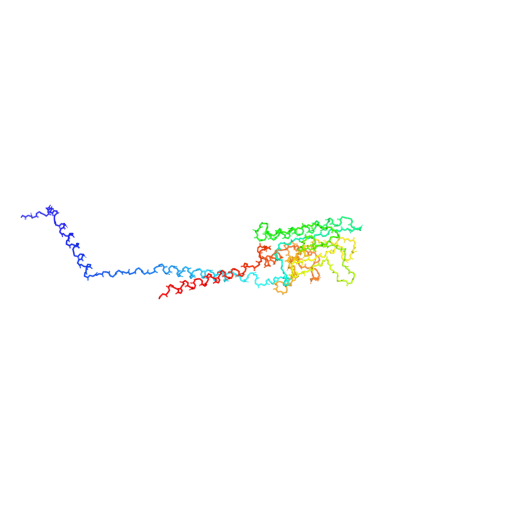. PRO A 1 99 ? 20.274 -0.072 -13.562 1.00 92.81 99 PRO A O 1
ATOM 842 N N . GLY A 1 100 ? 20.354 -1.824 -12.159 1.00 94.62 100 GLY A N 1
ATOM 843 C CA . GLY A 1 100 ? 20.066 -1.058 -10.941 1.00 94.62 100 GLY A CA 1
ATOM 844 C C . GLY A 1 100 ? 18.580 -0.903 -10.606 1.00 94.62 100 GLY A C 1
ATOM 845 O O . GLY A 1 100 ? 18.274 -0.409 -9.522 1.00 94.62 100 GLY A O 1
ATOM 846 N N . ILE A 1 101 ? 17.660 -1.377 -11.461 1.00 96.12 101 ILE A N 1
ATOM 847 C CA . ILE A 1 101 ? 16.218 -1.314 -11.175 1.00 96.12 101 ILE A CA 1
ATOM 848 C C . ILE A 1 101 ? 15.856 -2.011 -9.864 1.00 96.12 101 ILE A C 1
ATOM 850 O O . ILE A 1 101 ? 15.019 -1.518 -9.122 1.00 96.12 101 ILE A O 1
ATOM 854 N N . ASN A 1 102 ? 16.540 -3.108 -9.531 1.00 96.81 102 ASN A N 1
ATOM 855 C CA . ASN A 1 102 ? 16.304 -3.832 -8.290 1.00 96.81 102 ASN A CA 1
ATOM 856 C C . ASN A 1 102 ? 16.502 -2.952 -7.049 1.00 96.81 102 ASN A C 1
ATOM 858 O O . ASN A 1 102 ? 15.634 -2.903 -6.184 1.00 96.81 102 ASN A O 1
ATOM 862 N N . THR A 1 103 ? 17.602 -2.199 -6.992 1.00 97.31 103 THR A N 1
ATOM 863 C CA . THR A 1 103 ? 17.862 -1.264 -5.891 1.00 97.31 103 THR A CA 1
ATOM 864 C C . THR A 1 103 ? 16.771 -0.202 -5.807 1.00 97.31 103 THR A C 1
ATOM 866 O O . THR A 1 103 ? 16.224 0.013 -4.732 1.00 97.31 103 THR A O 1
ATOM 869 N N . VAL A 1 104 ? 16.388 0.385 -6.946 1.00 97.06 104 VAL A N 1
ATOM 870 C CA . VAL A 1 104 ? 15.331 1.406 -7.006 1.00 97.06 104 VAL A CA 1
ATOM 871 C C . VAL A 1 104 ? 13.994 0.860 -6.500 1.00 97.06 104 VAL A C 1
ATOM 873 O O . VAL A 1 104 ? 13.335 1.505 -5.690 1.00 97.06 104 VAL A O 1
ATOM 876 N N . MET A 1 105 ? 13.592 -0.332 -6.946 1.00 97.81 105 MET A N 1
ATOM 877 C CA . MET A 1 105 ? 12.319 -0.940 -6.556 1.00 97.81 105 MET A CA 1
ATOM 878 C C . MET A 1 105 ? 12.290 -1.331 -5.076 1.00 97.81 105 MET A C 1
ATOM 880 O O . MET A 1 105 ? 11.285 -1.092 -4.405 1.00 97.81 105 MET A O 1
ATOM 884 N N . ILE A 1 106 ? 13.394 -1.868 -4.544 1.00 97.50 106 ILE A N 1
ATOM 885 C CA . ILE A 1 106 ? 13.521 -2.176 -3.114 1.00 97.50 106 ILE A CA 1
ATOM 886 C C . ILE A 1 106 ? 13.438 -0.894 -2.276 1.00 97.50 106 ILE A C 1
ATOM 888 O O . ILE A 1 106 ? 12.683 -0.865 -1.309 1.00 97.50 106 ILE A O 1
ATOM 892 N N . GLU A 1 107 ? 14.167 0.163 -2.645 1.00 97.44 107 GLU A N 1
ATOM 893 C CA . GLU A 1 107 ? 14.169 1.440 -1.914 1.00 97.44 107 GLU A CA 1
ATOM 894 C C . GLU A 1 107 ? 12.786 2.099 -1.908 1.00 97.44 107 GLU A C 1
ATOM 896 O O . GLU A 1 107 ? 12.309 2.521 -0.854 1.00 97.44 107 GLU A O 1
ATOM 901 N N . LYS A 1 108 ? 12.106 2.132 -3.060 1.00 97.69 108 LYS A N 1
ATOM 902 C CA . LYS A 1 108 ? 10.739 2.665 -3.167 1.00 97.69 108 LYS A CA 1
ATOM 903 C C . LYS A 1 108 ? 9.745 1.865 -2.330 1.00 97.69 108 LYS A C 1
ATOM 905 O O . LYS A 1 108 ? 8.921 2.449 -1.634 1.00 97.69 108 LYS A O 1
ATOM 910 N N . THR A 1 109 ? 9.859 0.539 -2.345 1.00 98.12 109 THR A N 1
ATOM 911 C CA . THR A 1 109 ? 8.996 -0.346 -1.549 1.00 98.12 109 THR A CA 1
ATOM 912 C C . THR A 1 109 ? 9.227 -0.164 -0.054 1.00 98.12 109 THR A C 1
ATOM 914 O O . THR A 1 109 ? 8.267 -0.003 0.694 1.00 98.12 109 THR A O 1
ATOM 917 N N . ALA A 1 110 ? 10.487 -0.117 0.381 1.00 97.44 110 ALA A N 1
ATOM 918 C CA . ALA A 1 110 ? 10.843 0.163 1.768 1.00 97.44 110 ALA A CA 1
ATOM 919 C C . ALA A 1 110 ? 10.291 1.518 2.233 1.00 97.44 110 ALA A C 1
ATOM 921 O O . ALA A 1 110 ? 9.656 1.594 3.283 1.00 97.44 110 ALA A O 1
ATOM 922 N N . SER A 1 111 ? 10.466 2.564 1.419 1.00 97.12 111 SER A N 1
ATOM 923 C CA . SER A 1 111 ? 9.951 3.900 1.724 1.00 97.12 111 SER A CA 1
ATOM 924 C C . SER A 1 111 ? 8.424 3.928 1.805 1.00 97.12 111 SER A C 1
ATOM 926 O O . SER A 1 111 ? 7.881 4.569 2.696 1.00 97.12 111 SER A O 1
ATOM 928 N N . ALA A 1 112 ? 7.715 3.218 0.925 1.00 97.62 112 ALA A N 1
ATOM 929 C CA . ALA A 1 112 ? 6.258 3.160 0.975 1.00 97.62 112 ALA A CA 1
ATOM 930 C C . ALA A 1 112 ? 5.740 2.427 2.227 1.00 97.62 112 ALA A C 1
ATOM 932 O O . ALA A 1 112 ? 4.780 2.889 2.841 1.00 97.62 112 ALA A O 1
ATOM 933 N N . ILE A 1 113 ? 6.390 1.329 2.637 1.00 97.06 113 ILE A N 1
ATOM 934 C CA . ILE A 1 113 ? 6.068 0.614 3.886 1.00 97.06 113 ILE A CA 1
ATOM 935 C C . ILE A 1 113 ? 6.280 1.537 5.093 1.00 97.06 113 ILE A C 1
ATOM 937 O O . ILE A 1 113 ? 5.409 1.637 5.956 1.00 97.06 113 ILE A O 1
ATOM 941 N N . GLU A 1 114 ? 7.417 2.235 5.136 1.00 95.88 114 GLU A N 1
ATOM 942 C CA . GLU A 1 114 ? 7.739 3.191 6.199 1.00 95.88 114 GLU A CA 1
ATOM 943 C C . GLU A 1 114 ? 6.723 4.342 6.251 1.00 95.88 114 GLU A C 1
ATOM 945 O O . GLU A 1 114 ? 6.201 4.647 7.322 1.00 95.88 114 GLU A O 1
ATOM 950 N N . ASN A 1 115 ? 6.372 4.924 5.101 1.00 96.12 115 ASN A N 1
ATOM 951 C CA . ASN A 1 115 ? 5.395 6.011 5.016 1.00 96.12 115 ASN A CA 1
ATOM 952 C C . ASN A 1 115 ? 4.022 5.590 5.553 1.00 96.12 115 ASN A C 1
ATOM 954 O O . ASN A 1 115 ? 3.416 6.337 6.317 1.00 96.12 115 ASN A O 1
ATOM 958 N N . TRP A 1 116 ? 3.545 4.388 5.214 1.00 96.69 116 TRP A N 1
ATOM 959 C CA . TRP A 1 116 ? 2.308 3.855 5.790 1.00 96.69 116 TRP A CA 1
ATOM 960 C C . TRP A 1 116 ? 2.378 3.759 7.317 1.00 96.69 116 TRP A C 1
ATOM 962 O O . TRP A 1 116 ? 1.436 4.169 7.994 1.00 96.69 116 TRP A O 1
ATOM 972 N N . GLY A 1 117 ? 3.491 3.254 7.861 1.00 94.69 117 GLY A N 1
ATOM 973 C CA . GLY A 1 117 ? 3.714 3.189 9.308 1.00 94.69 117 GLY A CA 1
ATOM 974 C C . GLY A 1 117 ? 3.671 4.572 9.966 1.00 94.69 117 GLY A C 1
ATOM 975 O O . GLY A 1 117 ? 2.925 4.772 10.923 1.00 94.69 117 GLY A O 1
ATOM 976 N N . ILE A 1 118 ? 4.394 5.546 9.403 1.00 94.31 118 ILE A N 1
ATOM 977 C CA . ILE A 1 118 ? 4.444 6.933 9.895 1.00 94.31 118 ILE A CA 1
ATOM 978 C C . ILE A 1 118 ? 3.055 7.577 9.894 1.00 94.31 118 ILE A C 1
ATOM 980 O O . ILE A 1 118 ? 2.664 8.191 10.887 1.00 94.31 118 ILE A O 1
ATOM 984 N N . GLU A 1 119 ? 2.298 7.448 8.803 1.00 95.06 119 GLU A N 1
ATOM 985 C CA . GLU A 1 119 ? 0.968 8.055 8.696 1.00 95.06 119 GLU A CA 1
ATOM 986 C C . GLU A 1 119 ? -0.025 7.445 9.695 1.00 95.06 119 GLU A C 1
ATOM 988 O O . GLU A 1 119 ? -0.811 8.169 10.313 1.00 95.06 119 GLU A O 1
ATOM 993 N N . LEU A 1 120 ? 0.054 6.130 9.924 1.00 93.94 120 LEU A N 1
ATOM 994 C CA . LEU A 1 120 ? -0.754 5.446 10.933 1.00 93.94 120 LEU A CA 1
ATOM 995 C C . LEU A 1 120 ? -0.400 5.901 12.351 1.00 93.94 120 LEU A C 1
ATOM 997 O O . LEU A 1 120 ? -1.301 6.257 13.109 1.00 93.94 120 LEU A O 1
ATOM 1001 N N . GLU A 1 121 ? 0.888 5.958 12.698 1.00 92.06 121 GLU A N 1
ATOM 1002 C CA . GLU A 1 121 ? 1.346 6.441 14.007 1.00 92.06 121 GLU A CA 1
ATOM 1003 C C . GLU A 1 121 ? 0.965 7.897 14.261 1.00 92.06 121 GLU A C 1
ATOM 1005 O O . GLU A 1 121 ? 0.476 8.229 15.347 1.00 92.06 121 GLU A O 1
ATOM 1010 N N . ARG A 1 122 ? 1.131 8.752 13.243 1.00 93.25 122 ARG A N 1
ATOM 1011 C CA . ARG A 1 122 ? 0.720 10.157 13.278 1.00 93.25 122 ARG A CA 1
ATOM 1012 C C . ARG A 1 122 ? -0.770 10.280 13.579 1.00 93.25 122 ARG A C 1
ATOM 1014 O O . ARG A 1 122 ? -1.145 11.101 14.412 1.00 93.25 122 ARG A O 1
ATOM 1021 N N . TYR A 1 123 ? -1.608 9.487 12.913 1.00 90.81 123 TYR A N 1
ATOM 1022 C CA . TYR A 1 123 ? -3.059 9.545 13.079 1.00 90.81 123 TYR A CA 1
ATOM 1023 C C . TYR A 1 123 ? -3.528 8.990 14.428 1.00 90.81 123 TYR A C 1
ATOM 1025 O O . TYR A 1 123 ? -4.451 9.540 15.027 1.00 90.81 123 TYR A O 1
ATOM 1033 N N . THR A 1 124 ? -2.917 7.909 14.924 1.00 86.94 124 THR A N 1
ATOM 1034 C CA . THR A 1 124 ? -3.311 7.295 16.205 1.00 86.94 124 THR A CA 1
ATOM 1035 C C . THR A 1 124 ? -2.636 7.913 17.426 1.00 86.94 124 THR A C 1
ATOM 1037 O O . THR A 1 124 ? -2.969 7.523 18.544 1.00 86.94 124 THR A O 1
ATOM 1040 N N . GLU A 1 125 ? -1.714 8.860 17.236 1.00 89.31 125 GLU A N 1
ATOM 1041 C CA . GLU A 1 125 ? -0.897 9.463 18.299 1.00 89.31 125 GLU A CA 1
ATOM 1042 C C . GLU A 1 125 ? -0.149 8.400 19.133 1.00 89.31 125 GLU A C 1
ATOM 1044 O O . GLU A 1 125 ? -0.070 8.465 20.363 1.00 89.31 125 GLU A O 1
ATOM 1049 N N . THR A 1 126 ? 0.393 7.383 18.457 1.00 84.62 126 THR A N 1
ATOM 1050 C CA . THR A 1 126 ? 1.128 6.263 19.072 1.00 84.62 126 THR A CA 1
ATOM 1051 C C . THR A 1 126 ? 2.577 6.214 18.600 1.00 84.62 126 THR A C 1
ATOM 1053 O O . THR A 1 126 ? 2.880 6.719 17.530 1.00 84.62 126 THR A O 1
ATOM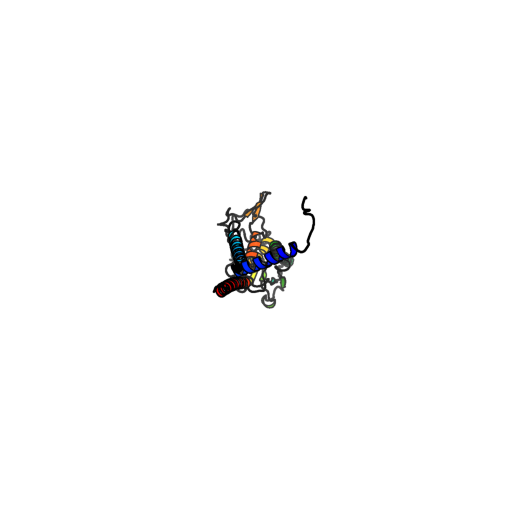 1056 N N . ASP A 1 127 ? 3.449 5.541 19.354 1.00 85.81 127 ASP A N 1
ATOM 1057 C CA . ASP A 1 127 ? 4.861 5.325 19.003 1.00 85.81 127 ASP A CA 1
ATOM 1058 C C . ASP A 1 127 ? 5.202 3.828 19.089 1.00 85.81 127 ASP A C 1
ATOM 1060 O O . ASP A 1 127 ? 4.960 3.187 20.120 1.00 85.81 127 ASP A O 1
ATOM 1064 N N . GLY A 1 128 ? 5.709 3.259 17.995 1.00 81.88 128 GLY A N 1
ATOM 1065 C CA . GLY A 1 128 ? 6.134 1.865 17.875 1.00 81.88 128 GLY A CA 1
ATOM 1066 C C . GLY A 1 128 ? 4.996 0.845 17.783 1.00 81.88 128 GLY A C 1
ATOM 1067 O O . GLY A 1 128 ? 5.237 -0.358 17.918 1.00 81.88 128 GLY A O 1
ATOM 1068 N N . VAL A 1 129 ? 3.754 1.298 17.590 1.00 84.06 129 VAL A N 1
ATOM 1069 C CA . VAL A 1 129 ? 2.577 0.417 17.512 1.00 84.06 129 VAL A CA 1
ATOM 1070 C C . VAL A 1 129 ? 2.352 -0.087 16.088 1.00 84.06 129 VAL A C 1
ATOM 1072 O O . VAL A 1 129 ? 2.045 -1.266 15.899 1.00 84.06 129 VAL A O 1
ATOM 1075 N N . TRP A 1 130 ? 2.561 0.771 15.089 1.00 87.31 130 TRP A N 1
ATOM 1076 C CA . TRP A 1 130 ? 2.447 0.427 13.670 1.00 87.31 130 TRP A CA 1
ATOM 1077 C C . TRP A 1 130 ? 3.826 0.151 13.071 1.00 87.31 130 TRP A C 1
ATOM 1079 O O . TRP A 1 130 ? 4.217 0.704 12.049 1.00 87.31 130 TRP A O 1
ATOM 1089 N N . ASN A 1 131 ? 4.583 -0.716 13.742 1.00 85.38 131 ASN A N 1
ATOM 1090 C CA . ASN A 1 131 ? 5.918 -1.094 13.303 1.00 85.38 131 ASN A CA 1
ATOM 1091 C C . ASN A 1 131 ? 5.841 -2.190 12.231 1.00 85.38 131 ASN A C 1
ATOM 1093 O O . ASN A 1 131 ? 5.583 -3.356 12.546 1.00 85.38 131 ASN A O 1
ATOM 1097 N N . PHE A 1 132 ? 6.056 -1.807 10.975 1.00 92.19 132 PHE A N 1
ATOM 1098 C CA . PHE A 1 132 ? 6.139 -2.722 9.843 1.00 92.19 132 PHE A CA 1
ATOM 1099 C C . PHE A 1 132 ? 7.593 -3.089 9.571 1.00 92.19 132 PHE A C 1
ATOM 1101 O O . PHE A 1 132 ? 8.416 -2.246 9.220 1.00 92.19 132 PHE A O 1
ATOM 1108 N N . GLU A 1 133 ? 7.914 -4.370 9.721 1.00 92.06 133 GLU A N 1
ATOM 1109 C CA . GLU A 1 133 ? 9.252 -4.864 9.428 1.00 92.06 133 GLU A CA 1
ATOM 1110 C C . GLU A 1 133 ? 9.347 -5.247 7.955 1.00 92.06 133 GLU A C 1
ATOM 1112 O O . GLU A 1 133 ? 8.435 -5.860 7.400 1.00 92.06 133 GLU A O 1
ATOM 1117 N N . PHE A 1 134 ? 10.485 -4.957 7.329 1.00 94.69 134 PHE A N 1
ATOM 1118 C CA . PHE A 1 134 ? 10.783 -5.481 6.005 1.00 94.69 134 PHE A CA 1
ATOM 1119 C C . PHE A 1 134 ? 12.197 -6.049 5.927 1.00 94.69 134 PHE A C 1
ATOM 1121 O O . PHE A 1 134 ? 13.106 -5.648 6.658 1.00 94.69 134 PHE A O 1
ATOM 1128 N N . LYS A 1 135 ? 12.395 -6.995 5.011 1.00 95.56 135 LYS A N 1
ATOM 1129 C CA . LYS A 1 135 ? 13.717 -7.511 4.653 1.00 95.56 135 LYS A CA 1
ATOM 1130 C C . LYS A 1 135 ? 13.781 -7.903 3.188 1.00 95.56 135 LYS A C 1
ATOM 1132 O O . LYS A 1 135 ? 12.789 -8.317 2.594 1.00 95.56 135 LYS A O 1
ATOM 1137 N N . THR A 1 136 ? 14.982 -7.846 2.634 1.00 96.50 136 THR A N 1
ATOM 1138 C CA . THR A 1 136 ? 15.254 -8.361 1.293 1.00 96.50 136 THR A CA 1
ATOM 1139 C C . THR A 1 136 ? 15.631 -9.837 1.367 1.00 96.50 136 THR A C 1
ATOM 1141 O O . THR A 1 136 ? 16.406 -10.242 2.240 1.00 96.50 136 THR A O 1
ATOM 1144 N N . ILE A 1 137 ? 15.105 -10.645 0.449 1.00 95.56 137 ILE A N 1
ATOM 1145 C CA . ILE A 1 137 ? 15.440 -12.068 0.324 1.00 95.56 137 ILE A CA 1
ATOM 1146 C C . ILE A 1 137 ? 16.038 -12.374 -1.059 1.00 95.56 137 ILE A C 1
ATOM 1148 O O . ILE A 1 137 ? 15.725 -11.675 -2.018 1.00 95.56 137 ILE A O 1
ATOM 1152 N N . PRO A 1 138 ? 16.879 -13.413 -1.214 1.00 94.81 138 PRO A N 1
ATOM 1153 C CA . PRO A 1 138 ? 17.507 -13.724 -2.503 1.00 94.81 138 PRO A CA 1
ATOM 1154 C C . PRO A 1 138 ? 16.507 -14.111 -3.609 1.00 94.81 138 PRO A C 1
ATOM 1156 O O . PRO A 1 138 ? 15.519 -14.794 -3.339 1.00 94.81 138 PRO A O 1
ATOM 1159 N N . ALA A 1 139 ? 16.838 -13.813 -4.870 1.00 86.94 139 ALA A N 1
ATOM 1160 C CA . ALA A 1 139 ? 15.995 -14.044 -6.058 1.00 86.94 139 ALA A CA 1
ATOM 1161 C C . ALA A 1 139 ? 15.470 -15.477 -6.272 1.00 86.94 139 ALA A C 1
ATOM 1163 O O . ALA A 1 139 ? 14.486 -15.680 -6.969 1.00 86.94 139 ALA A O 1
ATOM 1164 N N . ASN A 1 140 ? 16.116 -16.482 -5.675 1.00 84.69 140 ASN A N 1
ATOM 1165 C CA . ASN A 1 140 ? 15.755 -17.899 -5.823 1.00 84.69 140 ASN A CA 1
ATOM 1166 C C . ASN A 1 140 ? 15.362 -18.552 -4.492 1.00 84.69 140 ASN A C 1
ATOM 1168 O O . ASN A 1 140 ? 15.460 -19.769 -4.334 1.00 84.69 140 ASN A O 1
ATOM 1172 N N . SER A 1 141 ? 15.005 -17.739 -3.503 1.00 86.38 141 SER A N 1
ATOM 1173 C CA . SER A 1 141 ? 14.574 -18.227 -2.200 1.00 86.38 141 SER A CA 1
ATOM 1174 C C . SER A 1 141 ? 13.094 -18.609 -2.190 1.00 86.38 141 SER A C 1
ATOM 1176 O O . SER A 1 141 ? 12.296 -18.081 -2.962 1.00 86.38 141 SER A O 1
ATOM 1178 N N . ILE A 1 142 ? 12.732 -19.542 -1.306 1.00 80.25 142 ILE A N 1
ATOM 1179 C CA . ILE A 1 142 ? 11.338 -19.889 -1.032 1.00 80.25 142 ILE A CA 1
ATOM 1180 C C . ILE A 1 142 ? 10.877 -19.008 0.129 1.00 80.25 142 ILE A C 1
ATOM 1182 O O . ILE A 1 142 ? 11.451 -19.073 1.213 1.00 80.25 142 ILE A O 1
ATOM 1186 N N . PHE A 1 143 ? 9.831 -18.207 -0.075 1.00 77.38 143 PHE A N 1
ATOM 1187 C CA . PHE A 1 143 ? 9.332 -17.251 0.924 1.00 77.38 143 PHE A CA 1
ATOM 1188 C C . PHE A 1 143 ? 9.020 -17.885 2.291 1.00 77.38 143 PHE A C 1
ATOM 1190 O O . PHE A 1 143 ? 9.294 -17.288 3.334 1.00 77.38 143 PHE A O 1
ATOM 1197 N N . ALA A 1 144 ? 8.522 -19.127 2.294 1.00 76.19 144 ALA A N 1
ATOM 1198 C CA . ALA A 1 144 ? 8.209 -19.880 3.509 1.00 76.19 144 ALA A CA 1
ATOM 1199 C C . ALA A 1 144 ? 9.418 -20.054 4.450 1.00 76.19 144 ALA A C 1
ATOM 1201 O O . ALA A 1 144 ? 9.245 -20.058 5.669 1.00 76.19 144 ALA A O 1
ATOM 1202 N N . ASP A 1 145 ? 10.640 -20.122 3.912 1.00 83.38 145 ASP A N 1
ATOM 1203 C CA . ASP A 1 145 ? 11.866 -20.308 4.702 1.00 83.38 145 ASP A CA 1
ATOM 1204 C C . ASP A 1 145 ? 12.228 -19.067 5.533 1.00 83.38 145 ASP A C 1
ATOM 1206 O O . ASP A 1 145 ? 13.055 -19.125 6.444 1.00 83.38 145 ASP A O 1
ATOM 1210 N N . PHE A 1 146 ? 11.601 -17.932 5.228 1.00 86.75 146 PHE A N 1
ATOM 1211 C CA . PHE A 1 146 ? 11.897 -16.638 5.825 1.00 86.75 146 PHE A CA 1
ATOM 1212 C C . PHE A 1 146 ? 10.803 -16.174 6.792 1.00 86.75 146 PHE A C 1
ATOM 1214 O O . PHE A 1 146 ? 10.981 -15.127 7.413 1.00 86.75 146 PHE A O 1
ATOM 1221 N N . GLY A 1 147 ? 9.715 -16.935 6.958 1.00 88.38 147 GLY A N 1
ATOM 1222 C CA . GLY A 1 147 ? 8.616 -16.580 7.862 1.00 88.38 147 GLY A CA 1
ATOM 1223 C C . GLY A 1 147 ? 7.913 -15.273 7.482 1.00 88.38 147 GLY A C 1
ATOM 1224 O O . GLY A 1 147 ? 7.494 -14.535 8.367 1.00 88.38 147 GLY A O 1
ATOM 1225 N N . CYS A 1 148 ? 7.865 -14.967 6.186 1.00 90.06 148 CYS A N 1
ATOM 1226 C CA . CYS A 1 148 ? 7.233 -13.768 5.645 1.00 90.06 148 CYS A CA 1
ATOM 1227 C C . CYS A 1 148 ? 5.715 -13.834 5.820 1.00 90.06 148 CYS A C 1
ATOM 1229 O O . CYS A 1 148 ? 5.123 -14.881 5.560 1.00 90.06 148 CYS A O 1
ATOM 1231 N N . ASP A 1 149 ? 5.106 -12.716 6.207 1.00 90.75 149 ASP A N 1
ATOM 1232 C CA . ASP A 1 149 ? 3.648 -12.557 6.171 1.00 90.75 149 ASP A CA 1
ATOM 1233 C C . ASP A 1 149 ? 3.219 -12.015 4.807 1.00 90.75 149 ASP A C 1
ATOM 1235 O O . ASP A 1 149 ? 2.239 -12.474 4.228 1.00 90.75 149 ASP A O 1
ATOM 1239 N N . THR A 1 150 ? 4.026 -11.113 4.247 1.00 92.88 150 THR A N 1
ATOM 1240 C CA . THR A 1 150 ? 3.814 -10.557 2.914 1.00 92.88 150 THR A CA 1
ATOM 1241 C C . THR A 1 150 ? 5.035 -10.787 2.046 1.00 92.88 150 THR A C 1
ATOM 1243 O O . THR A 1 150 ? 6.165 -10.537 2.471 1.00 92.88 150 THR A O 1
ATOM 1246 N N . THR A 1 151 ? 4.818 -11.230 0.816 1.00 94.50 151 THR A N 1
ATOM 1247 C CA . THR A 1 151 ? 5.854 -11.347 -0.206 1.00 94.50 151 THR A CA 1
ATOM 1248 C C . THR A 1 151 ? 5.652 -10.262 -1.253 1.00 94.50 151 THR A C 1
ATOM 1250 O O . THR A 1 151 ? 4.523 -9.952 -1.617 1.00 94.50 151 THR A O 1
ATOM 1253 N N . ILE A 1 152 ? 6.739 -9.634 -1.699 1.00 96.44 152 ILE A N 1
ATOM 1254 C CA . ILE A 1 152 ? 6.714 -8.639 -2.771 1.00 96.44 152 ILE A CA 1
ATOM 1255 C C . ILE A 1 152 ? 7.746 -9.054 -3.811 1.00 96.44 152 ILE A C 1
ATOM 1257 O O . ILE A 1 152 ? 8.941 -9.150 -3.512 1.00 96.44 152 ILE A O 1
ATOM 1261 N N . ALA A 1 153 ? 7.277 -9.302 -5.028 1.00 95.81 153 ALA A N 1
ATOM 1262 C CA . ALA A 1 153 ? 8.090 -9.632 -6.187 1.00 95.81 153 ALA A CA 1
ATOM 1263 C C . ALA A 1 153 ? 7.858 -8.622 -7.317 1.00 95.81 153 ALA A C 1
ATOM 1265 O O . ALA A 1 153 ? 6.853 -7.911 -7.356 1.00 95.81 153 ALA A O 1
ATOM 1266 N N . PHE A 1 154 ? 8.806 -8.572 -8.250 1.00 96.19 154 PHE A N 1
ATOM 1267 C CA . PHE A 1 154 ? 8.802 -7.612 -9.347 1.00 96.19 154 PHE A CA 1
ATOM 1268 C C . PHE A 1 154 ? 8.900 -8.312 -10.695 1.00 96.19 154 PHE A C 1
ATOM 1270 O O . PHE A 1 154 ? 9.717 -9.216 -10.890 1.00 96.19 154 PHE A O 1
ATOM 1277 N N . ALA A 1 155 ? 8.121 -7.831 -11.654 1.00 94.69 155 ALA A N 1
ATOM 1278 C CA . ALA A 1 155 ? 8.174 -8.259 -13.043 1.00 94.69 155 ALA A CA 1
ATOM 1279 C C . ALA A 1 155 ? 8.120 -7.042 -13.973 1.00 94.69 155 ALA A C 1
ATOM 1281 O O . ALA A 1 155 ? 7.654 -5.974 -13.598 1.00 94.69 155 ALA A O 1
ATOM 1282 N N . GLN A 1 156 ? 8.615 -7.183 -15.201 1.00 93.94 156 GLN A N 1
ATOM 1283 C CA . GLN A 1 156 ? 8.610 -6.071 -16.157 1.00 93.94 156 GLN A CA 1
ATOM 1284 C C . GLN A 1 156 ? 7.182 -5.647 -16.521 1.00 93.94 156 GLN A C 1
ATOM 1286 O O . GLN A 1 156 ? 6.845 -4.472 -16.446 1.00 93.94 156 GLN A O 1
ATOM 1291 N N . ILE A 1 157 ? 6.358 -6.614 -16.924 1.00 89.56 157 ILE A N 1
ATOM 1292 C CA . ILE A 1 157 ? 4.985 -6.428 -17.402 1.00 89.56 157 ILE A CA 1
ATOM 1293 C C . ILE A 1 157 ? 4.143 -7.665 -17.056 1.00 89.56 157 ILE A C 1
ATOM 1295 O O . ILE A 1 157 ? 4.721 -8.745 -16.870 1.00 89.56 157 ILE A O 1
ATOM 1299 N N . PRO A 1 158 ? 2.803 -7.548 -17.041 1.00 86.31 158 PRO A N 1
ATOM 1300 C CA . PRO A 1 158 ? 1.920 -8.696 -16.894 1.00 86.31 158 PRO A CA 1
ATOM 1301 C C . PRO A 1 158 ? 2.149 -9.762 -17.981 1.00 86.31 158 PRO A C 1
ATOM 1303 O O . PRO A 1 158 ? 2.442 -9.423 -19.138 1.00 86.31 158 PRO A O 1
ATOM 1306 N N . PRO A 1 159 ? 1.998 -11.056 -17.647 1.00 83.81 159 PRO A N 1
ATOM 1307 C CA . PRO A 1 159 ? 1.963 -12.150 -18.608 1.00 83.81 159 PRO A CA 1
ATOM 1308 C C . PRO A 1 159 ? 1.031 -11.903 -19.803 1.00 83.81 159 PRO A C 1
ATOM 1310 O O . PRO A 1 159 ? -0.049 -11.320 -19.704 1.00 83.81 159 PRO A O 1
ATOM 1313 N N . VAL A 1 160 ? 1.433 -12.408 -20.972 1.00 79.88 160 VAL A N 1
ATOM 1314 C CA . VAL A 1 160 ? 0.646 -12.273 -22.205 1.00 79.88 160 VAL A CA 1
ATOM 1315 C C . VAL A 1 160 ? -0.727 -12.930 -22.038 1.00 79.88 160 VAL A C 1
ATOM 1317 O O . VAL A 1 160 ? -0.818 -14.112 -21.716 1.00 79.88 160 VAL A O 1
ATOM 1320 N N . GLY A 1 161 ? -1.786 -12.175 -22.338 1.00 74.19 161 GLY A N 1
ATOM 1321 C CA . GLY A 1 161 ? -3.172 -12.647 -22.267 1.00 74.19 161 GLY A CA 1
ATOM 1322 C C . GLY A 1 161 ? -3.881 -12.343 -20.947 1.00 74.19 161 GLY A C 1
ATOM 1323 O O . GLY A 1 161 ? -5.056 -12.680 -20.827 1.00 74.19 161 GLY A O 1
ATOM 1324 N N . GLN A 1 162 ? -3.202 -11.702 -19.994 1.00 74.56 162 GLN A N 1
ATOM 1325 C CA . GLN A 1 162 ? -3.831 -11.113 -18.814 1.00 74.56 162 GLN A CA 1
ATOM 1326 C C . GLN A 1 162 ? -4.233 -9.655 -19.058 1.00 74.56 162 GLN A C 1
ATOM 1328 O O . GLN A 1 162 ? -3.802 -9.023 -20.030 1.00 74.56 162 GLN A O 1
ATOM 1333 N N . GLU A 1 163 ? -5.110 -9.153 -18.191 1.00 75.31 163 GLU A N 1
ATOM 1334 C CA . GLU A 1 163 ? -5.501 -7.748 -18.166 1.00 75.31 163 GLU A CA 1
ATOM 1335 C C . GLU A 1 163 ? -4.282 -6.864 -17.873 1.00 75.31 163 GLU A C 1
ATOM 1337 O O . GLU A 1 163 ? -3.323 -7.287 -17.225 1.00 75.31 163 GLU A O 1
ATOM 1342 N N . ILE A 1 164 ? -4.277 -5.646 -18.418 1.00 75.69 164 ILE A N 1
ATOM 1343 C CA . ILE A 1 164 ? -3.186 -4.704 -18.172 1.00 75.69 164 ILE A CA 1
ATOM 1344 C C . ILE A 1 164 ? -3.385 -4.140 -16.770 1.00 75.69 164 ILE A C 1
ATOM 1346 O O . ILE A 1 164 ? -4.158 -3.206 -16.580 1.00 75.69 164 ILE A O 1
ATOM 1350 N N . VAL A 1 165 ? -2.666 -4.715 -15.817 1.00 81.06 165 VAL A N 1
ATOM 1351 C CA . VAL A 1 165 ? -2.591 -4.252 -14.433 1.00 81.06 165 VAL A CA 1
ATOM 1352 C C . VAL A 1 165 ? -1.163 -3.819 -14.110 1.00 81.06 165 VAL A C 1
ATOM 1354 O O . VAL A 1 165 ? -0.204 -4.264 -14.744 1.00 81.06 165 VAL A O 1
ATOM 1357 N N . ARG A 1 166 ? -1.017 -2.908 -13.148 1.00 83.94 166 ARG A N 1
ATOM 1358 C CA . ARG A 1 166 ? 0.292 -2.401 -12.698 1.00 83.94 166 ARG A CA 1
ATOM 1359 C C . ARG A 1 166 ? 0.803 -3.108 -11.444 1.00 83.94 166 ARG A C 1
ATOM 1361 O O . ARG A 1 166 ? 2.010 -3.174 -11.225 1.00 83.94 166 ARG A O 1
ATOM 1368 N N . GLY A 1 167 ? -0.104 -3.681 -10.667 1.00 84.19 167 GLY A N 1
ATOM 1369 C CA . GLY A 1 167 ? 0.179 -4.507 -9.508 1.00 84.19 167 GLY A CA 1
ATOM 1370 C C . GLY A 1 167 ? -0.929 -5.535 -9.318 1.00 84.19 167 GLY A C 1
ATOM 1371 O O . GLY A 1 167 ? -2.029 -5.383 -9.852 1.00 84.19 167 GLY A O 1
ATOM 1372 N N . GLU A 1 168 ? -0.599 -6.612 -8.620 1.00 86.25 168 GLU A N 1
ATOM 1373 C CA . GLU A 1 168 ? -1.549 -7.628 -8.188 1.00 86.25 168 GLU A CA 1
ATOM 1374 C C . GLU A 1 168 ? -1.226 -8.023 -6.752 1.00 86.25 168 GLU A C 1
ATOM 1376 O O . GLU A 1 168 ? -0.115 -8.477 -6.468 1.00 86.25 168 GLU A O 1
ATOM 1381 N N . THR A 1 169 ? -2.214 -7.920 -5.866 1.00 83.69 169 THR A N 1
ATOM 1382 C CA . THR A 1 169 ? -2.137 -8.461 -4.510 1.00 83.69 169 THR A CA 1
ATOM 1383 C C . THR A 1 169 ? -3.066 -9.663 -4.377 1.00 83.69 169 THR A C 1
ATOM 1385 O O . THR A 1 169 ? -4.288 -9.554 -4.482 1.00 83.69 169 THR A O 1
ATOM 1388 N N . ALA A 1 170 ? -2.488 -10.832 -4.112 1.00 81.00 170 ALA A N 1
ATOM 1389 C CA . ALA A 1 170 ? -3.211 -12.041 -3.756 1.00 81.00 170 ALA A CA 1
ATOM 1390 C C . ALA A 1 170 ? -3.234 -12.196 -2.233 1.00 81.00 170 ALA A C 1
ATOM 1392 O O . ALA A 1 170 ? -2.191 -12.285 -1.586 1.00 81.00 170 ALA A O 1
ATOM 1393 N N . LEU A 1 171 ? -4.433 -12.263 -1.658 1.00 80.62 171 LEU A N 1
ATOM 1394 C CA . LEU A 1 171 ? -4.626 -12.379 -0.215 1.00 80.62 171 LEU A CA 1
ATOM 1395 C C . LEU A 1 171 ? -5.077 -13.782 0.176 1.00 80.62 171 LEU A C 1
ATOM 1397 O O . LEU A 1 171 ? -5.928 -14.399 -0.467 1.00 80.62 171 LEU A O 1
ATOM 1401 N N . SER A 1 172 ? -4.531 -14.273 1.281 1.00 70.25 172 SER A N 1
ATOM 1402 C CA . SER A 1 172 ? -4.924 -15.521 1.919 1.00 70.25 172 SER A CA 1
ATOM 1403 C C . SER A 1 172 ? -5.678 -15.242 3.214 1.00 70.25 172 SER A C 1
ATOM 1405 O O . SER A 1 172 ? -5.259 -14.422 4.031 1.00 70.25 172 SER A O 1
ATOM 1407 N N . ASN A 1 173 ? -6.730 -16.021 3.477 1.00 63.06 173 ASN A N 1
ATOM 1408 C CA . ASN A 1 173 ? -7.517 -15.956 4.719 1.00 63.06 173 ASN A CA 1
ATOM 1409 C C . ASN A 1 173 ? -6.687 -16.210 5.996 1.00 63.06 173 ASN A C 1
ATOM 1411 O O . ASN A 1 173 ? -7.181 -16.027 7.106 1.00 63.06 173 ASN A O 1
ATOM 1415 N N . TYR A 1 174 ? -5.440 -16.664 5.857 1.00 62.78 174 TYR A N 1
ATOM 1416 C CA . TYR A 1 174 ? -4.512 -16.885 6.966 1.00 62.78 174 TYR A CA 1
ATOM 1417 C C . TYR A 1 174 ? -3.604 -15.679 7.260 1.00 62.78 174 TYR A C 1
ATOM 1419 O O . TYR A 1 174 ? -2.700 -15.807 8.084 1.00 62.78 174 TYR A O 1
ATOM 1427 N N . GLY A 1 175 ? -3.840 -14.529 6.617 1.00 69.69 175 GLY A N 1
ATOM 1428 C CA . GLY A 1 175 ? -3.036 -13.317 6.795 1.00 69.69 175 GLY A CA 1
ATOM 1429 C C . GLY A 1 175 ? -1.718 -13.334 6.021 1.00 69.69 175 GLY A C 1
ATOM 1430 O O . GLY A 1 175 ? -0.825 -12.562 6.349 1.00 69.69 175 GLY A O 1
ATOM 1431 N N . PHE A 1 176 ? -1.597 -14.216 5.022 1.00 82.31 176 PHE A N 1
ATOM 1432 C CA . PHE A 1 176 ? -0.491 -14.184 4.067 1.00 82.31 176 PHE A CA 1
ATOM 1433 C C . PHE A 1 176 ? -0.897 -13.395 2.828 1.00 82.31 176 PHE A C 1
ATOM 1435 O O . PHE A 1 176 ? -2.019 -13.564 2.346 1.00 82.31 176 PHE A O 1
ATOM 1442 N N . SER A 1 177 ? 0.016 -12.583 2.310 1.00 89.31 177 SER A N 1
ATOM 1443 C CA . SER A 1 177 ? -0.199 -11.803 1.092 1.00 89.31 177 SER A CA 1
ATOM 1444 C C . SER A 1 177 ? 0.947 -12.003 0.113 1.00 89.31 177 SER A C 1
ATOM 1446 O O . SER A 1 177 ? 2.108 -11.960 0.513 1.00 89.31 177 SER A O 1
ATOM 1448 N N . ASP A 1 178 ? 0.632 -12.169 -1.164 1.00 91.19 178 ASP A N 1
ATOM 1449 C CA . ASP A 1 178 ? 1.613 -12.205 -2.243 1.00 91.19 178 ASP A CA 1
ATOM 1450 C C . ASP A 1 178 ? 1.356 -11.033 -3.190 1.00 91.19 178 ASP A C 1
ATOM 1452 O O . ASP A 1 178 ? 0.278 -10.925 -3.770 1.00 91.19 178 ASP A O 1
ATOM 1456 N N . VAL A 1 179 ? 2.343 -10.154 -3.335 1.00 94.94 179 VAL A N 1
ATOM 1457 C CA . VAL A 1 179 ? 2.268 -8.950 -4.163 1.00 94.94 179 VAL A CA 1
ATOM 1458 C C . VAL A 1 179 ? 3.209 -9.094 -5.352 1.00 94.94 179 VAL A C 1
ATOM 1460 O O . VAL A 1 179 ? 4.407 -9.346 -5.192 1.00 94.94 179 VAL A O 1
ATOM 1463 N N . MET A 1 180 ? 2.681 -8.887 -6.552 1.00 95.81 180 MET A N 1
ATOM 1464 C CA . MET A 1 180 ? 3.452 -8.755 -7.783 1.00 95.81 180 MET A CA 1
ATOM 1465 C C . MET A 1 180 ? 3.352 -7.319 -8.286 1.00 95.81 180 MET A C 1
ATOM 1467 O O . MET A 1 180 ? 2.254 -6.820 -8.508 1.00 95.81 180 MET A O 1
ATOM 1471 N N . ILE A 1 181 ? 4.490 -6.662 -8.504 1.00 96.06 181 ILE A N 1
ATOM 1472 C CA . ILE A 1 181 ? 4.540 -5.287 -9.015 1.00 96.06 181 ILE A CA 1
ATOM 1473 C C . ILE A 1 181 ? 5.159 -5.280 -10.411 1.00 96.06 181 ILE A C 1
ATOM 1475 O O . ILE A 1 181 ? 6.288 -5.743 -10.613 1.00 96.06 181 ILE A O 1
ATOM 1479 N N . PHE A 1 182 ? 4.428 -4.717 -11.373 1.00 95.12 182 PHE A N 1
ATOM 1480 C CA . PHE A 1 182 ? 4.877 -4.550 -12.748 1.00 95.12 182 PHE A CA 1
ATOM 1481 C C . PHE A 1 182 ? 5.497 -3.165 -12.932 1.00 95.12 182 PHE A C 1
ATOM 1483 O O . PHE A 1 182 ? 4.802 -2.154 -12.896 1.00 95.12 182 PHE A O 1
ATOM 1490 N N . TYR A 1 183 ? 6.821 -3.101 -13.087 1.00 94.62 183 TYR A N 1
ATOM 1491 C CA . TYR A 1 183 ? 7.545 -1.828 -12.978 1.00 94.62 183 TYR A CA 1
ATOM 1492 C C . TYR A 1 183 ? 7.756 -1.077 -14.292 1.00 94.62 183 TYR A C 1
ATOM 1494 O O . TYR A 1 183 ? 8.231 0.058 -14.243 1.00 94.62 183 TYR A O 1
ATOM 1502 N N . LEU A 1 184 ? 7.454 -1.660 -15.456 1.00 94.06 184 LEU A N 1
ATOM 1503 C CA . LEU A 1 184 ? 7.516 -0.929 -16.724 1.00 94.06 184 LEU A CA 1
ATOM 1504 C C . LEU A 1 184 ? 6.164 -0.320 -17.083 1.00 94.06 184 LEU A C 1
ATOM 1506 O O . LEU A 1 184 ? 5.114 -0.910 -16.844 1.00 94.06 184 LEU A O 1
ATOM 1510 N N . ASP A 1 185 ? 6.217 0.840 -17.739 1.00 88.56 185 ASP A N 1
ATOM 1511 C CA . ASP A 1 185 ? 5.045 1.504 -18.303 1.00 88.56 185 ASP A CA 1
ATOM 1512 C C . ASP A 1 185 ? 4.281 0.515 -19.210 1.00 88.56 185 ASP A C 1
ATOM 1514 O O . ASP A 1 185 ? 4.865 -0.029 -20.157 1.00 88.56 185 ASP A O 1
ATOM 1518 N N . PRO A 1 186 ? 2.984 0.264 -18.960 1.00 82.88 186 PRO A N 1
ATOM 1519 C CA . PRO A 1 186 ? 2.242 -0.770 -19.677 1.00 82.88 186 PRO A CA 1
ATOM 1520 C C . PRO A 1 186 ? 2.080 -0.481 -21.179 1.00 82.88 186 PRO A C 1
ATOM 1522 O O . PRO A 1 186 ? 1.869 -1.411 -21.972 1.00 82.88 186 PRO A O 1
ATOM 1525 N N . ILE A 1 187 ? 2.185 0.795 -21.571 1.00 83.25 187 ILE A N 1
ATOM 1526 C CA . ILE A 1 187 ? 2.035 1.279 -22.943 1.00 83.25 187 ILE A CA 1
ATOM 1527 C C . ILE A 1 187 ? 3.378 1.224 -23.668 1.00 83.25 187 ILE A C 1
ATOM 1529 O O . ILE A 1 187 ? 3.465 0.615 -24.735 1.00 83.25 187 ILE A O 1
ATOM 1533 N N . SER A 1 188 ? 4.419 1.858 -23.120 1.00 86.00 188 SER A N 1
ATOM 1534 C CA . SER A 1 188 ? 5.708 1.970 -23.817 1.00 86.00 188 SER A CA 1
ATOM 1535 C C . SER A 1 188 ? 6.626 0.767 -23.588 1.00 86.00 188 SER A C 1
ATOM 1537 O O . SER A 1 188 ? 7.366 0.387 -24.495 1.00 86.00 188 SER A O 1
ATOM 1539 N N . ARG A 1 189 ? 6.527 0.117 -22.419 1.00 86.12 189 ARG A N 1
ATOM 1540 C CA . ARG A 1 189 ? 7.239 -1.120 -22.033 1.00 86.12 189 ARG A CA 1
ATOM 1541 C C . ARG A 1 189 ? 8.765 -1.043 -22.106 1.00 86.12 189 ARG A C 1
ATOM 1543 O O . ARG A 1 189 ? 9.440 -2.067 -22.160 1.00 86.12 189 ARG A O 1
ATOM 1550 N N . ASP A 1 190 ? 9.304 0.165 -22.133 1.00 90.31 190 ASP A N 1
ATOM 1551 C CA . ASP A 1 190 ? 10.726 0.459 -22.326 1.00 90.31 190 ASP A CA 1
ATOM 1552 C C . ASP A 1 190 ? 11.270 1.467 -21.303 1.00 90.31 190 ASP A C 1
ATOM 1554 O O . ASP A 1 190 ? 12.451 1.815 -21.325 1.00 90.31 190 ASP A O 1
ATOM 1558 N N . LYS A 1 191 ? 10.420 1.915 -20.380 1.00 92.75 191 LYS A N 1
ATOM 1559 C CA . LYS A 1 191 ? 10.755 2.815 -19.278 1.00 92.75 191 LYS A CA 1
ATOM 1560 C C . LYS A 1 191 ? 9.999 2.379 -18.026 1.00 92.75 191 LYS A C 1
ATOM 1562 O O . LYS A 1 191 ? 8.948 1.745 -18.124 1.00 92.75 191 LYS A O 1
ATOM 1567 N N . ILE A 1 192 ? 10.528 2.757 -16.869 1.00 92.81 192 ILE A N 1
ATOM 1568 C CA . ILE A 1 192 ? 9.862 2.558 -15.579 1.00 92.81 192 ILE A CA 1
ATOM 1569 C C . ILE A 1 192 ? 8.528 3.314 -15.589 1.00 92.81 192 ILE A C 1
ATOM 1571 O O . ILE A 1 192 ? 8.473 4.439 -16.098 1.00 92.81 192 ILE A O 1
ATOM 1575 N N . ASP A 1 193 ? 7.471 2.711 -15.044 1.00 91.12 193 ASP A N 1
ATOM 1576 C CA . ASP A 1 193 ? 6.183 3.386 -14.884 1.00 91.12 193 ASP A CA 1
ATOM 1577 C C . ASP A 1 193 ? 6.374 4.654 -14.030 1.00 91.12 193 ASP A C 1
ATOM 1579 O O . ASP A 1 193 ? 6.914 4.613 -12.923 1.00 91.12 193 ASP A O 1
ATOM 1583 N N . SER A 1 194 ? 5.946 5.808 -14.547 1.00 90.44 194 SER A N 1
ATOM 1584 C CA . SER A 1 194 ? 6.042 7.079 -13.820 1.00 90.44 194 SER A CA 1
ATOM 1585 C C . SER A 1 194 ? 5.191 7.104 -12.549 1.00 90.44 194 SER A C 1
ATOM 1587 O O . SER A 1 194 ? 5.441 7.927 -11.676 1.00 90.44 194 SER A O 1
ATOM 1589 N N . ASN A 1 195 ? 4.215 6.202 -12.440 1.00 89.81 195 ASN A N 1
ATOM 1590 C CA . ASN A 1 195 ? 3.323 6.054 -11.297 1.00 89.81 195 ASN A CA 1
ATOM 1591 C C . ASN A 1 195 ? 3.757 4.922 -10.354 1.00 89.81 195 ASN A C 1
ATOM 1593 O O . ASN A 1 195 ? 2.969 4.483 -9.523 1.00 89.81 195 ASN A O 1
ATOM 1597 N N . ILE A 1 196 ? 4.990 4.419 -10.464 1.00 93.69 196 ILE A N 1
ATOM 1598 C CA . ILE A 1 196 ? 5.410 3.237 -9.703 1.00 93.69 196 ILE A CA 1
ATOM 1599 C C . ILE A 1 196 ? 5.311 3.419 -8.180 1.00 93.69 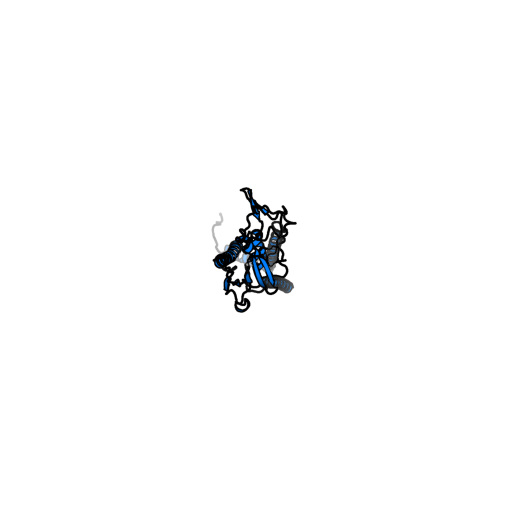196 ILE A C 1
ATOM 1601 O O . ILE A 1 196 ? 4.950 2.481 -7.479 1.00 93.69 196 ILE A O 1
ATOM 1605 N N . ASP A 1 197 ? 5.560 4.628 -7.667 1.00 94.56 197 ASP A N 1
ATOM 1606 C CA . ASP A 1 197 ? 5.424 4.924 -6.234 1.00 94.56 197 ASP A CA 1
ATOM 1607 C C . ASP A 1 197 ? 3.965 4.816 -5.764 1.00 94.56 197 ASP A C 1
ATOM 1609 O O . ASP A 1 197 ? 3.702 4.263 -4.697 1.00 94.56 197 ASP A O 1
ATOM 1613 N N . LEU A 1 198 ? 3.018 5.279 -6.592 1.00 93.44 198 LEU A N 1
ATOM 1614 C CA . LEU A 1 198 ? 1.584 5.085 -6.363 1.00 93.44 198 LEU A CA 1
ATOM 1615 C C . LEU A 1 198 ? 1.264 3.595 -6.288 1.00 93.44 198 LEU A C 1
ATOM 1617 O O . LEU A 1 198 ? 0.633 3.169 -5.327 1.00 93.44 198 LEU A O 1
ATOM 1621 N N . VAL A 1 199 ? 1.670 2.826 -7.301 1.00 94.31 199 VAL A N 1
ATOM 1622 C CA . VAL A 1 199 ? 1.336 1.397 -7.404 1.00 94.31 199 VAL A CA 1
ATOM 1623 C C . VAL A 1 199 ? 1.836 0.651 -6.170 1.00 94.31 199 VAL A C 1
ATOM 1625 O O . VAL A 1 199 ? 1.078 -0.071 -5.538 1.00 94.31 199 VAL A O 1
ATOM 1628 N N . ILE A 1 200 ? 3.086 0.885 -5.767 1.00 97.06 200 ILE A N 1
ATOM 1629 C CA . ILE A 1 200 ? 3.658 0.276 -4.562 1.00 97.06 200 ILE A CA 1
ATOM 1630 C C . ILE A 1 200 ? 2.820 0.623 -3.320 1.00 97.06 200 ILE A C 1
ATOM 1632 O O . ILE A 1 200 ? 2.454 -0.272 -2.558 1.00 97.06 200 ILE A O 1
ATOM 1636 N N . ALA A 1 201 ? 2.512 1.905 -3.100 1.00 97.25 201 ALA A N 1
ATOM 1637 C CA . ALA A 1 201 ? 1.743 2.333 -1.932 1.00 97.25 201 ALA A CA 1
ATOM 1638 C C . ALA A 1 201 ? 0.316 1.758 -1.928 1.00 97.25 201 ALA A C 1
ATOM 1640 O O . ALA A 1 201 ? -0.185 1.386 -0.865 1.00 97.25 201 ALA A O 1
ATOM 1641 N N . HIS A 1 202 ? -0.301 1.651 -3.105 1.00 96.12 202 HIS A N 1
ATOM 1642 C CA . HIS A 1 202 ? -1.613 1.052 -3.328 1.00 96.12 202 HIS A CA 1
ATOM 1643 C C . HIS A 1 202 ? -1.635 -0.437 -2.963 1.00 96.12 202 HIS A C 1
ATOM 1645 O O . HIS A 1 202 ? -2.457 -0.862 -2.153 1.00 96.12 202 HIS A O 1
ATOM 1651 N N . GLU A 1 203 ? -0.688 -1.227 -3.480 1.00 96.00 203 GLU A N 1
ATOM 1652 C CA . GLU A 1 203 ? -0.615 -2.658 -3.165 1.00 96.00 203 GLU A CA 1
ATOM 1653 C C . GLU A 1 203 ? -0.334 -2.904 -1.672 1.00 96.00 203 GLU A C 1
ATOM 1655 O O . GLU A 1 203 ? -0.889 -3.821 -1.068 1.00 96.00 203 GLU A O 1
ATOM 1660 N N . ILE A 1 204 ? 0.459 -2.044 -1.018 1.00 96.81 204 ILE A N 1
ATOM 1661 C CA . ILE A 1 204 ? 0.624 -2.102 0.445 1.00 96.81 204 ILE A CA 1
ATOM 1662 C C . ILE A 1 204 ? -0.711 -1.827 1.158 1.00 96.81 204 ILE A C 1
ATOM 1664 O O . ILE A 1 204 ? -1.018 -2.490 2.148 1.00 96.81 204 ILE A O 1
ATOM 1668 N N . GLY A 1 205 ? -1.542 -0.917 0.643 1.00 95.50 205 GLY A N 1
ATOM 1669 C CA . GLY A 1 205 ? -2.904 -0.703 1.140 1.00 95.50 205 GLY A CA 1
ATOM 1670 C C . GLY A 1 205 ? -3.766 -1.971 1.070 1.00 95.50 205 GLY A C 1
ATOM 1671 O O . GLY A 1 205 ? -4.424 -2.318 2.056 1.00 95.50 205 GLY A O 1
ATOM 1672 N N . HIS A 1 206 ? -3.690 -2.724 -0.033 1.00 93.88 206 HIS A N 1
ATOM 1673 C CA . HIS A 1 206 ? -4.344 -4.035 -0.147 1.00 93.88 206 HIS A CA 1
ATOM 1674 C C . HIS A 1 206 ? -3.837 -5.043 0.888 1.00 93.88 206 HIS A C 1
ATOM 1676 O O . HIS A 1 206 ? -4.640 -5.725 1.527 1.00 93.88 206 HIS A O 1
ATOM 1682 N N . VAL A 1 207 ? -2.524 -5.096 1.135 1.00 94.31 207 VAL A N 1
ATOM 1683 C CA . VAL A 1 207 ? -1.934 -5.945 2.189 1.00 94.31 207 VAL A CA 1
ATOM 1684 C C . VAL A 1 207 ? -2.471 -5.584 3.577 1.00 94.31 207 VAL A C 1
ATOM 1686 O O . VAL A 1 207 ? -2.680 -6.470 4.412 1.00 94.31 207 VAL A O 1
ATOM 1689 N N . LEU A 1 208 ? -2.739 -4.299 3.826 1.00 93.62 208 LEU A N 1
ATOM 1690 C CA . LEU A 1 208 ? -3.374 -3.812 5.053 1.00 93.62 208 LEU A CA 1
ATOM 1691 C C . LEU A 1 208 ? -4.891 -4.086 5.094 1.00 93.62 208 LEU A C 1
ATOM 1693 O O . LEU A 1 208 ? -5.527 -3.843 6.117 1.00 93.62 208 LEU A O 1
ATOM 1697 N N . GLY A 1 209 ? -5.475 -4.671 4.049 1.00 90.56 209 GLY A N 1
ATOM 1698 C CA . GLY A 1 209 ? -6.875 -5.097 3.997 1.00 90.56 209 GLY A CA 1
ATOM 1699 C C . GLY A 1 209 ? -7.840 -4.051 3.445 1.00 90.56 209 GLY A C 1
ATOM 1700 O O . GLY A 1 209 ? -9.054 -4.196 3.620 1.00 90.56 209 GLY A O 1
ATOM 1701 N N . LEU A 1 210 ? -7.321 -3.010 2.793 1.00 91.69 210 LEU A N 1
ATOM 1702 C CA . LEU A 1 210 ? -8.131 -2.047 2.056 1.00 91.69 210 LEU A CA 1
ATOM 1703 C C . LEU A 1 210 ? -8.514 -2.611 0.685 1.00 91.69 210 LEU A C 1
ATOM 1705 O O . LEU A 1 210 ? -7.684 -3.218 0.017 1.00 91.69 210 LEU A O 1
ATOM 1709 N N . ASP A 1 211 ? -9.758 -2.413 0.263 1.00 89.62 211 ASP A N 1
ATOM 1710 C CA . ASP A 1 211 ? -10.218 -2.762 -1.094 1.00 89.62 211 ASP A CA 1
ATOM 1711 C C . ASP A 1 211 ? -10.131 -1.538 -2.033 1.00 89.62 211 ASP A C 1
ATOM 1713 O O . ASP A 1 211 ? -9.480 -0.551 -1.706 1.00 89.62 211 ASP A O 1
ATOM 1717 N N . HIS A 1 212 ? -10.796 -1.532 -3.182 1.00 89.00 212 HIS A N 1
ATOM 1718 C CA . HIS A 1 212 ? -11.073 -0.298 -3.919 1.00 89.00 212 HIS A CA 1
ATOM 1719 C C . HIS A 1 212 ? -12.362 0.359 -3.397 1.00 89.00 212 HIS A C 1
ATOM 1721 O O . HIS A 1 212 ? -13.407 -0.294 -3.344 1.00 89.00 212 HIS A O 1
ATOM 1727 N N . PRO A 1 213 ? -12.344 1.647 -3.005 1.00 83.75 213 PRO A N 1
ATOM 1728 C CA . PRO A 1 213 ? -13.535 2.315 -2.499 1.00 83.75 213 PRO A CA 1
ATOM 1729 C C . PRO A 1 213 ? -14.563 2.531 -3.608 1.00 83.75 213 PRO A C 1
ATOM 1731 O O . PRO A 1 213 ? -14.221 2.954 -4.713 1.00 83.75 213 PRO A O 1
ATOM 1734 N N . LEU A 1 214 ? -15.843 2.335 -3.281 1.00 78.50 214 LEU A N 1
ATOM 1735 C CA . LEU A 1 214 ? -16.979 2.769 -4.095 1.00 78.50 214 LEU A CA 1
ATOM 1736 C C . LEU A 1 214 ? -17.604 4.011 -3.462 1.00 78.50 214 LEU A C 1
ATOM 1738 O O . LEU A 1 214 ? -18.183 3.945 -2.380 1.00 78.50 214 LEU A O 1
ATOM 1742 N N . PHE A 1 215 ? -17.498 5.152 -4.139 1.00 73.19 215 PHE A N 1
ATOM 1743 C CA . PHE A 1 215 ? -17.922 6.444 -3.589 1.00 73.19 215 PHE A CA 1
ATOM 1744 C C . PHE A 1 215 ? -19.369 6.832 -3.898 1.00 73.19 215 PHE A C 1
ATOM 1746 O O . PHE A 1 215 ? -19.754 7.977 -3.680 1.00 73.19 215 PHE A O 1
ATOM 1753 N N . GLU A 1 216 ? -20.187 5.889 -4.365 1.00 67.00 216 GLU A N 1
ATOM 1754 C CA . GLU A 1 216 ? -21.568 6.130 -4.813 1.00 67.00 216 GLU A CA 1
ATOM 1755 C C . GLU A 1 216 ? -22.476 6.771 -3.745 1.00 67.00 216 GLU A C 1
ATOM 1757 O O . GLU A 1 216 ? -23.488 7.381 -4.085 1.00 67.00 216 GLU A O 1
ATOM 1762 N N . GLU A 1 217 ? -22.118 6.660 -2.462 1.00 57.19 217 GLU A N 1
ATOM 1763 C CA . GLU A 1 217 ? -22.904 7.163 -1.327 1.00 57.19 217 GLU A CA 1
ATOM 1764 C C . GLU A 1 217 ? -22.281 8.382 -0.618 1.00 57.19 217 GLU A C 1
ATOM 1766 O O . GLU A 1 217 ? -22.844 8.863 0.365 1.00 57.19 217 GLU A O 1
ATOM 1771 N N . MET A 1 218 ? -21.148 8.917 -1.097 1.00 63.56 218 MET A N 1
ATOM 1772 C CA . MET A 1 218 ? -20.575 10.151 -0.539 1.00 63.56 218 MET A CA 1
ATOM 1773 C C . MET A 1 218 ? -21.296 11.404 -1.053 1.00 63.56 218 MET A C 1
ATOM 1775 O O . MET A 1 218 ? -21.862 11.411 -2.142 1.00 63.56 218 MET A O 1
ATOM 1779 N N . ASN A 1 219 ? -21.232 12.498 -0.284 1.00 63.03 219 ASN A N 1
ATOM 1780 C CA . ASN A 1 219 ? -21.995 13.732 -0.535 1.00 63.03 219 ASN A CA 1
ATOM 1781 C C . ASN A 1 219 ? -21.804 14.357 -1.933 1.00 63.03 219 ASN A C 1
ATOM 1783 O O . ASN A 1 219 ? -22.734 14.984 -2.436 1.00 63.03 219 ASN A O 1
ATOM 1787 N N . ASP A 1 220 ? -20.629 14.215 -2.553 1.00 72.88 220 ASP A N 1
ATOM 1788 C CA . ASP A 1 220 ? -20.377 14.636 -3.939 1.00 72.88 220 ASP A CA 1
ATOM 1789 C C . ASP A 1 220 ? -20.236 13.460 -4.920 1.00 72.88 220 ASP A C 1
ATOM 1791 O O . ASP A 1 220 ? -20.238 13.673 -6.130 1.00 72.88 220 ASP A O 1
ATOM 1795 N N . GLY A 1 221 ? -20.150 12.228 -4.411 1.00 74.12 221 GLY A N 1
ATOM 1796 C CA . GLY A 1 221 ? -19.993 11.006 -5.194 1.00 74.12 221 GLY A CA 1
ATOM 1797 C C . GLY A 1 221 ? -18.683 10.907 -5.982 1.00 74.12 221 GLY A C 1
ATOM 1798 O O . GLY A 1 221 ? -18.566 10.039 -6.848 1.00 74.12 221 GLY A O 1
ATOM 1799 N N . LEU A 1 222 ? -17.715 11.803 -5.746 1.00 84.12 222 LEU A N 1
ATOM 1800 C CA . LEU A 1 222 ? -16.511 11.897 -6.571 1.00 84.12 222 LEU A CA 1
ATOM 1801 C C . LEU A 1 222 ? -15.313 11.209 -5.905 1.00 84.12 222 LEU A C 1
ATOM 1803 O O . LEU A 1 222 ? -15.057 11.449 -4.727 1.00 84.12 222 LEU A O 1
ATOM 1807 N N . PRO A 1 223 ? -14.513 10.430 -6.659 1.00 85.81 223 PRO A N 1
ATOM 1808 C CA . PRO A 1 223 ? -13.301 9.779 -6.153 1.00 85.81 223 PRO A CA 1
ATOM 1809 C C . PRO A 1 223 ? -12.107 10.729 -5.949 1.00 85.81 223 PRO A C 1
ATOM 1811 O O . PRO A 1 223 ? -11.028 10.298 -5.547 1.00 85.81 223 PRO A O 1
ATOM 1814 N N . TYR A 1 224 ? -12.281 12.021 -6.222 1.00 89.31 224 TYR A N 1
ATOM 1815 C CA . TYR A 1 224 ? -11.249 13.051 -6.152 1.00 89.31 224 TYR A CA 1
ATOM 1816 C C . TYR A 1 224 ? -11.832 14.360 -5.610 1.00 89.31 224 TYR A C 1
ATOM 1818 O O . TYR A 1 224 ? -13.050 14.532 -5.537 1.00 89.31 224 TYR A O 1
ATOM 1826 N N . TYR A 1 225 ? -10.958 15.295 -5.253 1.00 88.56 225 TYR A N 1
ATOM 1827 C CA . TYR A 1 225 ? -11.309 16.667 -4.898 1.00 88.56 225 TYR A CA 1
ATOM 1828 C C . TYR A 1 225 ? -10.288 17.653 -5.481 1.00 88.56 225 TYR A C 1
ATOM 1830 O O . TYR A 1 225 ? -9.216 17.255 -5.933 1.00 88.56 225 TYR A O 1
ATOM 1838 N N . LEU A 1 226 ? -10.647 18.937 -5.503 1.00 90.94 226 LEU A N 1
ATOM 1839 C CA . LEU A 1 226 ? -9.747 20.042 -5.837 1.00 90.94 226 LEU A CA 1
ATOM 1840 C C . LEU A 1 226 ? -9.292 20.709 -4.543 1.00 90.94 226 LEU A C 1
ATOM 1842 O O . LEU A 1 226 ? -10.116 20.945 -3.654 1.00 90.94 226 LEU A O 1
ATOM 1846 N N . ASP A 1 227 ? -8.001 20.998 -4.430 1.00 89.56 227 ASP A N 1
ATOM 1847 C CA . ASP A 1 227 ? -7.501 21.853 -3.358 1.00 89.56 227 ASP A CA 1
ATOM 1848 C C . ASP A 1 227 ? -7.730 23.347 -3.670 1.00 89.56 227 ASP A C 1
ATOM 1850 O O . ASP A 1 227 ? -8.414 23.716 -4.627 1.00 89.56 227 ASP A O 1
ATOM 1854 N N . ASN A 1 228 ? -7.185 24.230 -2.83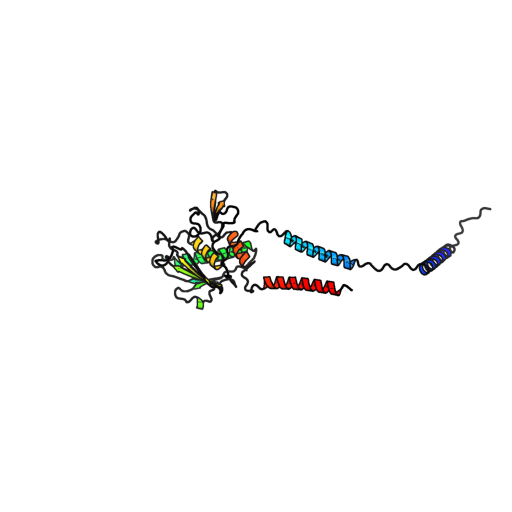0 1.00 91.44 228 ASN A N 1
ATOM 1855 C CA . ASN A 1 228 ? -7.334 25.678 -3.004 1.00 91.44 228 ASN A CA 1
ATOM 1856 C C . ASN A 1 228 ? -6.551 26.242 -4.204 1.00 91.44 228 ASN A C 1
ATOM 1858 O O . ASN A 1 228 ? -6.800 27.386 -4.583 1.00 91.44 228 ASN A O 1
ATOM 1862 N N . ASP A 1 229 ? -5.616 25.473 -4.763 1.00 94.06 229 ASP A N 1
ATOM 1863 C CA . ASP A 1 229 ? -4.762 25.847 -5.891 1.00 94.06 229 ASP A CA 1
ATOM 1864 C C . ASP A 1 229 ? -5.245 25.197 -7.207 1.00 94.06 229 ASP A C 1
ATOM 1866 O O . ASP A 1 229 ? -4.512 25.166 -8.196 1.00 94.06 229 ASP A O 1
ATOM 1870 N N . ASP A 1 230 ? -6.488 24.697 -7.227 1.00 92.00 230 ASP A N 1
ATOM 1871 C CA . ASP A 1 230 ? -7.113 23.981 -8.345 1.00 92.00 230 ASP A CA 1
ATOM 1872 C C . ASP A 1 230 ? -6.348 22.707 -8.770 1.00 92.00 230 ASP A C 1
ATOM 1874 O O . ASP A 1 230 ? -6.423 22.269 -9.923 1.00 92.00 230 ASP A O 1
ATOM 1878 N N . ILE A 1 231 ? -5.628 22.078 -7.837 1.00 92.44 231 ILE A N 1
ATOM 1879 C CA . ILE A 1 231 ? -4.923 20.817 -8.071 1.00 92.44 231 ILE A CA 1
ATOM 1880 C C . ILE A 1 231 ? -5.846 19.650 -7.718 1.00 92.44 231 ILE A C 1
ATOM 1882 O O . ILE A 1 231 ? -6.462 19.613 -6.650 1.00 92.44 231 ILE A O 1
ATOM 1886 N N . PHE A 1 232 ? -5.939 18.674 -8.622 1.00 92.19 232 PHE A N 1
ATOM 1887 C CA . PHE A 1 232 ? -6.716 17.458 -8.399 1.00 92.19 232 PHE A CA 1
ATOM 1888 C C . PHE A 1 232 ? -5.977 16.509 -7.458 1.00 92.19 232 PHE A C 1
ATOM 1890 O O . PHE A 1 232 ? -4.858 16.093 -7.748 1.00 92.19 232 PHE A O 1
ATOM 1897 N N . TYR A 1 233 ? -6.637 16.096 -6.381 1.00 92.38 233 TYR A N 1
ATOM 1898 C CA . TYR A 1 233 ? -6.165 15.048 -5.483 1.00 92.38 233 TYR A CA 1
ATOM 1899 C C . TYR A 1 233 ? -7.145 13.893 -5.467 1.00 92.38 233 TYR A C 1
ATOM 1901 O O . TYR A 1 233 ? -8.361 14.083 -5.373 1.00 92.38 233 TYR A O 1
ATOM 1909 N N . SER A 1 234 ? -6.609 12.681 -5.506 1.00 91.88 234 SER A N 1
ATOM 1910 C CA . SER A 1 234 ? -7.397 11.504 -5.193 1.00 91.88 234 SER A CA 1
ATOM 1911 C C . SER A 1 234 ? -7.836 11.545 -3.729 1.00 91.88 234 SER A C 1
ATOM 1913 O O . SER A 1 234 ? -7.075 11.953 -2.851 1.00 91.88 234 SER A O 1
ATOM 1915 N N . ARG A 1 235 ? -9.057 11.086 -3.441 1.00 90.31 235 ARG A N 1
ATOM 1916 C CA . ARG A 1 235 ? -9.528 10.941 -2.054 1.00 90.31 235 ARG A CA 1
ATOM 1917 C C . ARG A 1 235 ? -8.830 9.811 -1.306 1.00 90.31 235 ARG A C 1
ATOM 1919 O O . ARG A 1 235 ? -8.844 9.805 -0.078 1.00 90.31 235 ARG A O 1
ATOM 1926 N N . SER A 1 236 ? -8.258 8.858 -2.029 1.00 92.75 236 SER A N 1
ATOM 1927 C CA . SER A 1 236 ? -7.622 7.674 -1.466 1.00 92.75 236 SER A CA 1
ATOM 1928 C C . SER A 1 236 ? -6.562 7.135 -2.421 1.00 92.75 236 SER A C 1
ATOM 1930 O O . SER A 1 236 ? -6.734 7.180 -3.641 1.00 92.75 236 SER A O 1
ATOM 1932 N N . ILE A 1 237 ? -5.472 6.591 -1.885 1.00 94.06 237 ILE A N 1
ATOM 1933 C CA . ILE A 1 237 ? -4.466 5.877 -2.684 1.00 94.06 237 ILE A CA 1
ATOM 1934 C C . ILE A 1 237 ? -5.051 4.626 -3.355 1.00 94.06 237 ILE A C 1
ATOM 1936 O O . ILE A 1 237 ? -4.541 4.155 -4.368 1.00 94.06 237 ILE A O 1
ATOM 1940 N N . MET A 1 238 ? -6.165 4.118 -2.823 1.00 93.06 238 MET A N 1
ATOM 1941 C CA . MET A 1 238 ? -6.884 2.945 -3.315 1.00 93.06 238 MET A CA 1
ATOM 1942 C C . MET A 1 238 ? -7.784 3.252 -4.520 1.00 93.06 238 MET A C 1
ATOM 1944 O O . MET A 1 238 ? -8.419 2.366 -5.084 1.00 93.06 238 MET A O 1
ATOM 1948 N N . VAL A 1 239 ? -7.822 4.512 -4.943 1.00 89.56 239 VAL A N 1
ATOM 1949 C CA . VAL A 1 239 ? -8.517 4.974 -6.142 1.00 89.56 239 VAL A CA 1
ATOM 1950 C C . VAL A 1 239 ? -7.539 4.981 -7.295 1.00 89.56 239 VAL A C 1
ATOM 1952 O O . VAL A 1 239 ? -6.574 5.743 -7.298 1.00 89.56 239 VAL A O 1
ATOM 1955 N N . THR A 1 240 ? -7.822 4.174 -8.306 1.00 82.81 240 THR A N 1
ATOM 1956 C CA . THR A 1 240 ? -6.954 4.051 -9.473 1.00 82.81 240 THR A CA 1
ATOM 1957 C C . THR A 1 240 ? -7.729 4.303 -10.765 1.00 82.81 240 THR A C 1
ATOM 1959 O O . THR A 1 240 ? -8.954 4.122 -10.801 1.00 82.81 240 THR A O 1
ATOM 1962 N N . PRO A 1 241 ? -7.049 4.725 -11.848 1.00 77.69 241 PRO A N 1
ATOM 1963 C CA . PRO A 1 241 ? -7.662 4.847 -13.171 1.00 77.69 241 PRO A CA 1
ATOM 1964 C C . PRO A 1 241 ? -8.294 3.548 -13.689 1.00 77.69 241 PRO A C 1
ATOM 1966 O O . PRO A 1 241 ? -9.196 3.599 -14.520 1.00 77.69 241 PRO A O 1
ATOM 1969 N N . GLU A 1 242 ? -7.831 2.394 -13.211 1.00 74.12 242 GLU A N 1
ATOM 1970 C CA . GLU A 1 242 ? -8.371 1.072 -13.517 1.00 74.12 242 GLU A CA 1
ATOM 1971 C C . GLU A 1 242 ? -9.820 0.931 -13.019 1.00 74.12 242 GLU A C 1
ATOM 1973 O O . GLU A 1 242 ? -10.677 0.427 -13.744 1.00 74.12 242 GLU A O 1
ATOM 1978 N N . VAL A 1 243 ? -10.116 1.440 -11.818 1.00 76.69 243 VAL A N 1
ATOM 1979 C CA . VAL A 1 243 ? -11.464 1.420 -11.219 1.00 76.69 243 VAL A CA 1
ATOM 1980 C C . VAL A 1 243 ? -12.293 2.619 -11.678 1.00 76.69 243 VAL A C 1
ATOM 1982 O O . VAL A 1 243 ? -13.486 2.502 -11.962 1.00 76.69 243 VAL A O 1
ATOM 1985 N N . TYR A 1 244 ? -11.652 3.783 -11.784 1.00 82.00 244 TYR A N 1
ATOM 1986 C CA . TYR A 1 244 ? -12.279 5.051 -12.140 1.00 82.00 244 TYR A CA 1
ATOM 1987 C C . TYR A 1 244 ? -11.630 5.637 -13.405 1.00 82.00 244 TYR A C 1
ATOM 1989 O O . TYR A 1 244 ? -10.832 6.573 -13.331 1.00 82.00 244 TYR A O 1
ATOM 1997 N N . PRO A 1 245 ? -12.007 5.159 -14.606 1.00 80.81 245 PRO A N 1
ATOM 1998 C CA . PRO A 1 245 ? -11.368 5.565 -15.864 1.00 80.81 245 PRO A CA 1
ATOM 1999 C C . PRO A 1 245 ? -11.618 7.030 -16.253 1.00 80.81 245 PRO A C 1
ATOM 2001 O O . PRO A 1 245 ? -11.048 7.521 -17.224 1.00 80.81 245 PRO A O 1
ATOM 2004 N N . PHE A 1 246 ? -12.487 7.731 -15.521 1.00 84.25 246 PHE A N 1
ATOM 2005 C CA . PHE A 1 246 ? -12.803 9.145 -15.718 1.00 84.25 246 PHE A CA 1
ATOM 2006 C C . PHE A 1 246 ? -11.999 10.089 -14.809 1.00 84.25 246 PHE A C 1
ATOM 2008 O O . PHE A 1 246 ? -12.271 11.291 -14.810 1.00 84.25 246 PHE A O 1
ATOM 2015 N N . LEU A 1 247 ? -11.037 9.577 -14.030 1.00 84.81 247 LEU A N 1
ATOM 2016 C CA . LEU A 1 247 ? -10.159 10.418 -13.216 1.00 84.81 247 LEU A CA 1
ATOM 2017 C C . LEU A 1 247 ? -9.384 11.420 -14.090 1.00 84.81 247 LEU A C 1
ATOM 2019 O O . LEU A 1 247 ? -8.876 11.046 -15.153 1.00 84.81 247 LEU A O 1
ATOM 2023 N N . PRO A 1 248 ? -9.244 12.683 -13.649 1.00 86.25 248 PRO A N 1
ATOM 2024 C CA . PRO A 1 248 ? -8.382 13.649 -14.318 1.00 86.25 248 PRO A CA 1
ATOM 2025 C C . PRO A 1 248 ? -6.945 13.128 -14.437 1.00 86.25 248 PRO A C 1
ATOM 2027 O O . PRO A 1 248 ? -6.392 12.569 -13.489 1.00 86.25 248 PRO A O 1
ATOM 2030 N N . SER A 1 249 ? -6.306 13.352 -15.586 1.00 82.00 249 SER A N 1
ATOM 2031 C CA . SER A 1 249 ? -4.942 12.867 -15.851 1.00 82.00 249 SER A CA 1
ATOM 2032 C C . SER A 1 249 ? -3.873 13.483 -14.945 1.00 82.00 249 SER A C 1
ATOM 2034 O O . SER A 1 249 ? -2.803 12.907 -14.795 1.00 82.00 249 SER A O 1
ATOM 2036 N N . GLU A 1 250 ? -4.155 14.651 -14.367 1.00 85.81 250 GLU A N 1
ATOM 2037 C CA . GLU A 1 250 ? -3.253 15.394 -13.475 1.00 85.81 250 GLU A CA 1
ATOM 2038 C C . GLU A 1 250 ? -3.551 15.136 -11.989 1.00 85.81 250 GLU A C 1
ATOM 2040 O O . GLU A 1 250 ? -3.056 15.854 -11.126 1.00 85.81 250 GLU A O 1
ATOM 2045 N N . THR A 1 251 ? -4.371 14.126 -11.680 1.00 89.56 251 THR A N 1
ATOM 2046 C CA . THR A 1 251 ? -4.688 13.771 -10.293 1.00 89.56 251 THR A CA 1
ATOM 2047 C C . THR A 1 251 ? -3.423 13.338 -9.559 1.00 89.56 251 THR A C 1
ATOM 2049 O O . THR A 1 251 ? -2.703 12.450 -10.012 1.00 89.56 251 THR A O 1
ATOM 2052 N N . ILE A 1 252 ? -3.166 13.959 -8.412 1.00 91.00 252 ILE A N 1
ATOM 2053 C CA . ILE A 1 252 ? -2.125 13.557 -7.475 1.00 91.00 252 ILE A CA 1
ATOM 2054 C C . ILE A 1 252 ? -2.685 12.463 -6.576 1.00 91.00 252 ILE A C 1
ATOM 2056 O O . ILE A 1 252 ? -3.785 12.575 -6.031 1.00 91.00 252 ILE A O 1
ATOM 2060 N N . TYR A 1 253 ? -1.896 11.414 -6.391 1.00 92.00 253 TYR A N 1
ATOM 2061 C CA . TYR A 1 253 ? -2.257 10.290 -5.550 1.00 92.00 253 TYR A CA 1
ATOM 2062 C C . TYR A 1 253 ? -1.255 10.153 -4.412 1.00 92.00 253 TYR A C 1
ATOM 2064 O O . TYR A 1 253 ? -0.044 10.155 -4.622 1.00 92.00 253 TYR A O 1
ATOM 2072 N N . THR A 1 254 ? -1.778 10.034 -3.202 1.00 92.50 25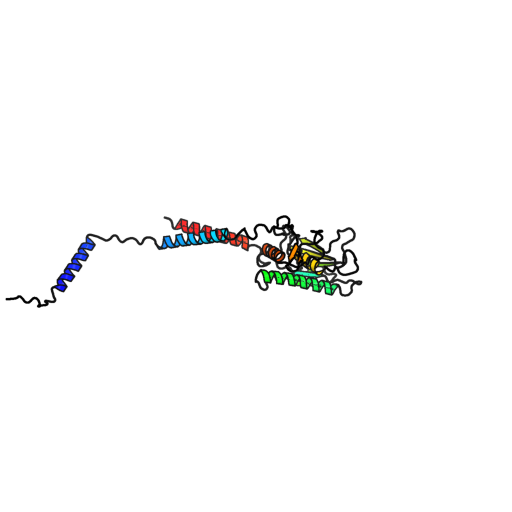4 THR A N 1
ATOM 2073 C CA . THR A 1 254 ? -1.015 9.852 -1.970 1.00 92.50 254 THR A CA 1
ATOM 2074 C C . THR A 1 254 ? -1.874 9.065 -0.992 1.00 92.50 254 THR A C 1
ATOM 2076 O O . THR A 1 254 ? -3.096 9.044 -1.136 1.00 92.50 254 THR A O 1
ATOM 2079 N N . VAL A 1 255 ? -1.247 8.441 0.006 1.00 94.44 255 VAL A N 1
ATOM 2080 C CA . VAL A 1 255 ? -1.966 7.957 1.191 1.00 94.44 255 VAL A CA 1
ATOM 2081 C C . VAL A 1 255 ? -2.641 9.162 1.845 1.00 94.44 255 VAL A C 1
ATOM 2083 O O . VAL A 1 255 ? -1.984 10.179 2.085 1.00 94.44 255 VAL A O 1
ATOM 2086 N N . THR A 1 256 ? -3.949 9.077 2.079 1.00 92.69 256 THR A N 1
ATOM 2087 C CA . THR A 1 256 ? -4.745 10.156 2.677 1.00 92.69 256 THR A CA 1
ATOM 2088 C C . THR A 1 256 ? -5.232 9.784 4.076 1.00 92.69 256 THR A C 1
ATOM 2090 O O . THR A 1 256 ? -5.225 8.619 4.477 1.00 92.69 256 THR A O 1
ATOM 2093 N N . ASP A 1 257 ? -5.753 10.764 4.819 1.00 90.00 257 ASP A N 1
ATOM 2094 C CA . ASP A 1 257 ? -6.407 10.502 6.107 1.00 90.00 257 ASP A CA 1
ATOM 2095 C C . ASP A 1 257 ? -7.597 9.526 5.976 1.00 90.00 257 ASP A C 1
ATOM 2097 O O . ASP A 1 257 ? -7.940 8.846 6.943 1.00 90.00 257 ASP A O 1
ATOM 2101 N N . TYR A 1 258 ? -8.226 9.428 4.796 1.00 88.56 258 TYR A N 1
ATOM 2102 C CA . TYR A 1 258 ? -9.305 8.467 4.542 1.00 88.56 258 TYR A CA 1
ATOM 2103 C C . TYR A 1 258 ? -8.778 7.027 4.523 1.00 88.56 258 TYR A C 1
ATOM 2105 O O . TYR A 1 258 ? -9.361 6.151 5.165 1.00 88.56 258 TYR A O 1
ATOM 2113 N N . ASP A 1 259 ? -7.641 6.800 3.862 1.00 93.12 259 ASP A N 1
ATOM 2114 C CA . ASP A 1 259 ? -6.955 5.505 3.834 1.00 93.12 259 ASP A CA 1
ATOM 2115 C C . ASP A 1 259 ? -6.517 5.075 5.237 1.00 93.12 259 ASP A C 1
ATOM 2117 O O . ASP A 1 259 ? -6.818 3.971 5.700 1.00 93.12 259 ASP A O 1
ATOM 2121 N N . VAL A 1 260 ? -5.850 5.987 5.947 1.00 93.38 260 VAL A N 1
ATOM 2122 C CA . VAL A 1 260 ? -5.339 5.753 7.301 1.00 93.38 260 VAL A CA 1
ATOM 2123 C C . VAL A 1 260 ? -6.483 5.441 8.261 1.00 93.38 260 VAL A C 1
ATOM 2125 O O . VAL A 1 260 ? -6.430 4.456 8.998 1.00 93.38 260 VAL A O 1
ATOM 2128 N N . ARG A 1 261 ? -7.569 6.222 8.217 1.00 87.69 261 ARG A N 1
ATOM 2129 C CA . ARG A 1 261 ? -8.755 5.975 9.043 1.00 87.69 261 ARG A CA 1
ATOM 2130 C C . ARG A 1 261 ? -9.387 4.623 8.735 1.00 87.69 261 ARG A C 1
ATOM 2132 O O . ARG A 1 261 ? -9.813 3.941 9.666 1.00 87.69 261 ARG A O 1
ATOM 2139 N N . ALA A 1 262 ? -9.441 4.216 7.466 1.00 88.62 262 ALA A N 1
ATOM 2140 C CA . ALA A 1 262 ? -9.963 2.907 7.094 1.00 88.62 262 ALA A CA 1
ATOM 2141 C C . ALA A 1 262 ? -9.159 1.787 7.782 1.00 88.62 262 ALA A C 1
ATOM 2143 O O . ALA A 1 262 ? -9.765 0.952 8.461 1.00 88.62 262 ALA A O 1
ATOM 2144 N N . VAL A 1 263 ? -7.823 1.829 7.717 1.00 90.94 263 VAL A N 1
ATOM 2145 C CA . VAL A 1 263 ? -6.925 0.876 8.403 1.00 90.94 263 VAL A CA 1
ATOM 2146 C C . VAL A 1 263 ? -7.095 0.926 9.927 1.00 90.94 263 VAL A C 1
ATOM 2148 O O . VAL A 1 263 ? -7.222 -0.111 10.580 1.00 90.94 263 VAL A O 1
ATOM 2151 N N . VAL A 1 264 ? -7.169 2.117 10.521 1.00 88.25 264 VAL A N 1
ATOM 2152 C CA . VAL A 1 264 ? -7.393 2.277 11.969 1.00 88.25 264 VAL A CA 1
ATOM 2153 C C . VAL A 1 264 ? -8.750 1.714 12.389 1.00 88.25 264 VAL A C 1
ATOM 2155 O O . VAL A 1 264 ? -8.875 1.115 13.448 1.00 88.25 264 VAL A O 1
ATOM 2158 N N . ASN A 1 265 ? -9.783 1.813 11.561 1.00 84.50 265 ASN A N 1
ATOM 2159 C CA . ASN A 1 265 ? -11.074 1.197 11.860 1.00 84.50 265 ASN A CA 1
ATOM 2160 C C . ASN A 1 265 ? -11.057 -0.339 11.711 1.00 84.50 265 ASN A C 1
ATOM 2162 O O . ASN A 1 265 ? -11.786 -1.031 12.428 1.00 84.50 265 ASN A O 1
ATOM 2166 N N . LEU A 1 266 ? -10.199 -0.896 10.844 1.00 83.56 266 LEU A N 1
ATOM 2167 C CA . LEU A 1 266 ? -9.964 -2.345 10.757 1.00 83.56 266 LEU A CA 1
ATOM 2168 C C . LEU A 1 266 ? -9.278 -2.897 12.013 1.00 83.56 266 LEU A C 1
ATOM 2170 O O . LEU A 1 266 ? -9.689 -3.947 12.521 1.00 83.56 266 LEU A O 1
ATOM 2174 N N . TYR A 1 267 ? -8.237 -2.217 12.498 1.00 84.81 267 TYR A N 1
ATOM 2175 C CA . TYR A 1 267 ? -7.331 -2.761 13.519 1.00 84.81 267 TYR A CA 1
ATOM 2176 C C . TYR A 1 267 ? -7.403 -2.049 14.876 1.00 84.81 267 TYR A C 1
ATOM 2178 O O . TYR A 1 267 ? -6.805 -2.499 15.849 1.00 84.81 267 TYR A O 1
ATOM 2186 N N . GLY A 1 268 ? -8.176 -0.974 14.994 1.00 82.06 268 GLY A N 1
ATOM 2187 C CA . GLY A 1 268 ? -8.152 -0.079 16.146 1.00 82.06 268 GLY A CA 1
ATOM 2188 C C . GLY A 1 268 ? -6.871 0.755 16.173 1.00 82.06 268 GLY A C 1
ATOM 2189 O O . GLY A 1 268 ? -6.311 1.104 15.142 1.00 82.06 268 GLY A O 1
ATOM 2190 N N . GLY A 1 269 ? -6.366 1.049 17.372 1.00 78.25 269 GLY A N 1
ATOM 2191 C CA . GLY A 1 269 ? -5.130 1.819 17.552 1.00 78.25 269 GLY A CA 1
ATOM 2192 C C . GLY A 1 269 ? -3.833 1.063 17.236 1.00 78.25 269 GLY A C 1
ATOM 2193 O O . GLY A 1 269 ? -2.788 1.518 17.681 1.00 78.25 269 GLY A O 1
ATOM 2194 N N . GLY A 1 270 ? -3.889 -0.099 16.570 1.00 78.69 270 GLY A N 1
ATOM 2195 C CA . GLY A 1 270 ? -2.713 -0.896 16.211 1.00 78.69 270 GLY A CA 1
ATOM 2196 C C . GLY A 1 270 ? -3.014 -2.343 15.825 1.00 78.69 270 GLY A C 1
ATOM 2197 O O . GLY A 1 270 ? -3.955 -2.949 16.338 1.00 78.69 270 GLY A O 1
ATOM 2198 N N . ILE A 1 271 ? -2.157 -2.951 14.998 1.00 74.25 271 ILE A N 1
ATOM 2199 C CA . ILE A 1 271 ? -2.238 -4.382 14.649 1.00 74.25 271 ILE A CA 1
ATOM 2200 C C . ILE A 1 271 ? -1.657 -5.219 15.798 1.00 74.25 271 ILE A C 1
ATOM 2202 O O . ILE A 1 271 ? -0.540 -5.731 15.749 1.00 74.25 271 ILE A O 1
ATOM 2206 N N . SER A 1 272 ? -2.384 -5.303 16.912 1.00 57.03 272 SER A N 1
ATOM 2207 C CA . SER A 1 272 ? -1.869 -5.985 18.099 1.00 57.03 272 SER A CA 1
ATOM 2208 C C . SER A 1 272 ? -1.728 -7.498 17.862 1.00 57.03 272 SER A C 1
ATOM 2210 O O . SER A 1 272 ? -2.665 -8.137 17.391 1.00 57.03 272 SER A O 1
ATOM 2212 N N . ASN A 1 273 ? -0.627 -8.090 18.343 1.00 47.62 273 ASN A N 1
ATOM 2213 C CA . ASN A 1 273 ? -0.447 -9.545 18.518 1.00 47.62 273 ASN A CA 1
ATOM 2214 C C . ASN A 1 273 ? -1.461 -10.189 19.487 1.00 47.62 273 ASN A C 1
ATOM 2216 O O . ASN A 1 273 ? -1.432 -11.399 19.726 1.00 47.62 273 ASN A O 1
ATOM 2220 N N . THR A 1 274 ? -2.323 -9.393 20.118 1.00 41.25 274 THR A N 1
ATOM 2221 C CA . THR A 1 274 ? -3.417 -9.911 20.925 1.00 41.25 274 THR A CA 1
ATOM 2222 C C . THR A 1 274 ? -4.593 -10.220 20.004 1.00 41.25 274 THR A C 1
ATOM 2224 O O . THR A 1 274 ? -5.128 -9.293 19.395 1.00 41.25 274 THR A O 1
ATOM 2227 N N . PRO A 1 275 ? -5.041 -11.491 19.908 1.00 40.53 275 PRO A N 1
ATOM 2228 C CA . PRO A 1 275 ? -6.264 -11.807 19.183 1.00 40.53 275 PRO A CA 1
ATOM 2229 C C . PRO A 1 275 ? -7.368 -10.892 19.700 1.00 40.53 275 PRO A C 1
ATOM 2231 O O . PRO A 1 275 ? -7.358 -10.564 20.889 1.00 40.53 275 PRO A O 1
ATOM 2234 N N . ILE A 1 276 ? -8.276 -10.482 18.810 1.00 46.22 276 ILE A N 1
ATOM 2235 C CA . ILE A 1 276 ? -9.420 -9.583 19.033 1.00 46.22 276 ILE A CA 1
ATOM 2236 C C . ILE A 1 276 ? -10.342 -10.174 20.117 1.00 46.22 276 ILE A C 1
ATOM 2238 O O . ILE A 1 276 ? -11.442 -10.660 19.884 1.00 46.22 276 ILE A O 1
ATOM 2242 N N . PHE A 1 277 ? -9.856 -10.172 21.347 1.00 43.19 277 PHE A N 1
ATOM 2243 C CA . PHE A 1 277 ? -10.549 -10.535 22.560 1.00 43.19 277 PHE A CA 1
ATOM 2244 C C . PHE A 1 277 ? -11.002 -9.260 23.249 1.00 43.19 277 PHE A C 1
ATOM 2246 O O . PHE A 1 277 ? -11.937 -9.331 24.022 1.00 43.19 277 PHE A O 1
ATOM 2253 N N . PHE A 1 278 ? -10.430 -8.087 22.949 1.00 42.69 278 PHE A N 1
ATOM 2254 C CA . PHE A 1 278 ? -10.798 -6.837 23.615 1.00 42.69 278 PHE A CA 1
ATOM 2255 C C . PHE A 1 278 ? -12.237 -6.394 23.339 1.00 42.69 278 PHE A C 1
ATOM 2257 O O . PHE A 1 278 ? -12.894 -5.935 24.267 1.00 42.69 278 PHE A O 1
ATOM 2264 N N . GLY A 1 279 ? -12.782 -6.615 22.137 1.00 42.69 279 GLY A N 1
ATOM 2265 C CA . GLY A 1 279 ? -14.200 -6.344 21.866 1.00 42.69 279 GLY A CA 1
ATOM 2266 C C . GLY A 1 279 ? -15.118 -7.203 22.743 1.00 42.69 279 GLY A C 1
ATOM 2267 O O . GLY A 1 279 ? -15.898 -6.687 23.541 1.00 42.69 279 GLY A O 1
ATOM 2268 N N . TYR A 1 280 ? -14.964 -8.527 22.671 1.00 48.62 280 TYR A N 1
ATOM 2269 C CA . TYR A 1 280 ? -15.760 -9.473 23.460 1.00 48.62 280 TYR A CA 1
ATOM 2270 C C . TYR A 1 280 ? -15.502 -9.377 24.967 1.00 48.62 280 TYR A C 1
ATOM 2272 O O . TYR A 1 280 ? -16.436 -9.488 25.756 1.00 48.62 280 TYR A O 1
ATOM 2280 N N . LEU A 1 281 ? -14.262 -9.135 25.387 1.00 48.28 281 LEU A N 1
ATOM 2281 C CA . LEU A 1 281 ? -13.878 -8.976 26.786 1.00 48.28 281 LEU A CA 1
ATOM 2282 C C . LEU A 1 281 ? -14.449 -7.677 27.354 1.00 48.28 281 LEU A C 1
ATOM 2284 O O . LEU A 1 281 ? -14.959 -7.707 28.467 1.00 48.28 281 LEU A O 1
ATOM 2288 N N . ASN A 1 282 ? -14.466 -6.578 26.593 1.00 51.81 282 ASN A N 1
ATOM 2289 C CA . ASN A 1 282 ? -15.142 -5.348 27.008 1.00 51.81 282 ASN A CA 1
ATOM 2290 C C . ASN A 1 282 ? -16.649 -5.574 27.162 1.00 51.81 282 ASN A C 1
ATOM 2292 O O . ASN A 1 282 ? -17.210 -5.188 28.187 1.00 51.81 282 ASN A O 1
ATOM 2296 N N . TYR A 1 283 ? -17.297 -6.284 26.232 1.00 61.81 283 TYR A N 1
ATOM 2297 C CA . TYR A 1 283 ? -18.704 -6.671 26.391 1.00 61.81 283 TYR A CA 1
ATOM 2298 C C . TYR A 1 283 ? -18.926 -7.556 27.623 1.00 61.81 283 TYR A C 1
ATOM 2300 O O . TYR A 1 283 ? -19.845 -7.303 28.400 1.00 61.81 283 TYR A O 1
ATOM 2308 N N . ILE A 1 284 ? -18.071 -8.553 27.863 1.00 67.38 284 ILE A N 1
ATOM 2309 C CA . ILE A 1 284 ? -18.164 -9.436 29.034 1.00 67.38 284 ILE A CA 1
ATOM 2310 C C . ILE A 1 284 ? -17.928 -8.658 30.332 1.00 67.38 284 ILE A C 1
ATOM 2312 O O . ILE A 1 284 ? -18.645 -8.889 31.305 1.00 67.38 284 ILE A O 1
ATOM 2316 N N . ILE A 1 285 ? -16.978 -7.721 30.367 1.00 69.25 285 ILE A N 1
ATOM 2317 C CA . ILE A 1 285 ? -16.708 -6.858 31.524 1.00 69.25 285 ILE A CA 1
ATOM 2318 C C . ILE A 1 285 ? -17.917 -5.959 31.794 1.00 69.25 285 ILE A C 1
ATOM 2320 O O . ILE A 1 285 ? -18.396 -5.921 32.926 1.00 69.25 285 ILE A O 1
ATOM 2324 N N . VAL A 1 286 ? -18.463 -5.297 30.770 1.00 73.38 286 VAL A N 1
ATOM 2325 C CA . VAL A 1 286 ? -19.651 -4.439 30.899 1.00 73.38 286 VAL A CA 1
ATOM 2326 C C . VAL A 1 286 ? -20.859 -5.250 31.370 1.00 73.38 286 VAL A C 1
ATOM 2328 O O . VAL A 1 286 ? -21.511 -4.863 32.340 1.00 73.38 286 VAL A O 1
ATOM 2331 N N . ILE A 1 287 ? -21.120 -6.414 30.770 1.00 76.94 287 ILE A N 1
ATOM 2332 C CA . ILE A 1 287 ? -22.196 -7.324 31.192 1.00 76.94 287 ILE A CA 1
ATOM 2333 C C . ILE A 1 287 ? -21.973 -7.790 32.636 1.00 76.94 287 ILE A C 1
ATOM 2335 O O . ILE A 1 287 ? -22.912 -7.793 33.429 1.00 76.94 287 ILE A O 1
ATOM 2339 N N . SER A 1 288 ? -20.742 -8.129 33.020 1.00 76.69 288 SER A N 1
ATOM 2340 C CA . SER A 1 288 ? -20.411 -8.570 34.382 1.00 76.69 288 SER A CA 1
ATOM 2341 C C . SER A 1 288 ? -20.596 -7.455 35.413 1.00 76.69 288 SER A C 1
ATOM 2343 O O . SER A 1 288 ? -21.113 -7.708 36.502 1.00 76.69 288 SER A O 1
ATOM 2345 N N . ILE A 1 289 ? -20.235 -6.214 35.071 1.00 78.31 289 ILE A N 1
ATOM 2346 C CA . ILE A 1 289 ? -20.474 -5.031 35.909 1.00 78.31 289 ILE A CA 1
ATOM 2347 C C . ILE A 1 289 ? -21.979 -4.783 36.052 1.00 78.31 289 ILE A C 1
ATOM 2349 O O . ILE A 1 289 ? -22.459 -4.588 37.171 1.00 78.31 289 ILE A O 1
ATOM 2353 N N . LEU A 1 290 ? -22.739 -4.846 34.955 1.00 78.25 290 LEU A N 1
ATOM 2354 C CA . LEU A 1 290 ? -24.194 -4.673 34.965 1.00 78.25 290 LEU A CA 1
ATOM 2355 C C . LEU A 1 290 ? -24.889 -5.757 35.801 1.00 78.25 290 LEU A C 1
ATOM 2357 O O . LEU A 1 290 ? -25.704 -5.437 36.666 1.00 78.25 290 LEU A O 1
ATOM 2361 N N . LEU A 1 291 ? -24.524 -7.029 35.622 1.00 80.38 291 LEU A N 1
ATOM 2362 C CA . LEU A 1 291 ? -25.045 -8.145 36.420 1.00 80.38 291 LEU A CA 1
ATOM 2363 C C . LEU A 1 291 ? -24.653 -8.020 37.898 1.00 80.38 291 LEU A C 1
ATOM 2365 O O . LEU A 1 291 ? -25.484 -8.254 38.780 1.00 80.38 291 LEU A O 1
ATOM 2369 N N . GLY A 1 292 ? -23.416 -7.605 38.180 1.00 80.44 292 GLY A N 1
ATOM 2370 C CA . GLY A 1 292 ? -22.933 -7.334 39.532 1.00 80.44 292 GLY A CA 1
ATOM 2371 C C . GLY A 1 292 ? -23.736 -6.232 40.221 1.00 80.44 292 GLY A C 1
ATOM 2372 O O . GLY A 1 292 ? -24.160 -6.410 41.365 1.00 80.44 292 GLY A O 1
ATOM 2373 N N . LEU A 1 293 ? -24.018 -5.133 39.514 1.00 75.44 293 LEU A N 1
ATOM 2374 C CA . LEU A 1 293 ? -24.865 -4.040 39.996 1.00 75.44 293 LEU A CA 1
ATOM 2375 C C . LEU A 1 293 ? -26.301 -4.510 40.258 1.00 75.44 293 LEU A C 1
ATOM 2377 O O . LEU A 1 293 ? -26.828 -4.252 41.341 1.00 75.44 293 LEU A O 1
ATOM 2381 N N . VAL A 1 294 ? -26.911 -5.253 39.329 1.00 76.81 294 VAL A N 1
ATOM 2382 C CA . VAL A 1 294 ? -28.266 -5.813 39.492 1.00 76.81 294 VAL A CA 1
ATOM 2383 C C . VAL A 1 294 ? -28.340 -6.730 40.714 1.00 76.81 294 VAL A C 1
ATOM 2385 O O . VAL A 1 294 ? -29.237 -6.577 41.546 1.00 76.81 294 VAL A O 1
ATOM 2388 N N . TYR A 1 295 ? -27.377 -7.639 40.882 1.00 78.38 295 TYR A N 1
ATOM 2389 C CA . TYR A 1 295 ? -27.318 -8.537 42.036 1.00 78.38 295 TYR A CA 1
ATOM 2390 C C . TYR A 1 295 ? -27.156 -7.771 43.357 1.00 78.38 295 TYR A C 1
ATOM 2392 O O . TYR A 1 295 ? -27.851 -8.060 44.337 1.00 78.38 295 TYR A O 1
ATOM 2400 N N . PHE A 1 296 ? -26.279 -6.763 43.396 1.00 70.94 296 PHE A N 1
ATOM 2401 C CA . PHE A 1 296 ? -26.051 -5.965 44.602 1.00 70.94 296 PHE A CA 1
ATOM 2402 C C . PHE A 1 296 ? -27.264 -5.116 44.991 1.00 70.94 296 PHE A C 1
ATOM 2404 O O . PHE A 1 296 ? -27.542 -4.953 46.183 1.00 70.94 296 PHE A O 1
ATOM 2411 N N . VAL A 1 297 ? -27.988 -4.590 43.999 1.00 72.62 297 VAL A N 1
ATOM 2412 C CA . VAL A 1 297 ? -29.239 -3.857 44.208 1.00 72.62 297 VAL A CA 1
ATOM 2413 C C . VAL A 1 297 ? -30.317 -4.806 44.732 1.00 72.62 297 VAL A C 1
ATOM 2415 O O . VAL A 1 297 ? -30.894 -4.515 45.778 1.00 72.62 297 VAL A O 1
ATOM 2418 N N . ASN A 1 298 ? -30.515 -5.976 44.114 1.00 67.31 298 ASN A N 1
ATOM 2419 C CA . ASN A 1 298 ? -31.531 -6.942 44.550 1.00 67.31 298 ASN A CA 1
ATOM 2420 C C . ASN A 1 298 ? -31.281 -7.483 45.966 1.00 67.31 298 ASN A C 1
ATOM 2422 O O . ASN A 1 298 ? -32.212 -7.617 46.753 1.00 67.31 298 ASN A O 1
ATOM 2426 N N . LYS A 1 299 ? -30.024 -7.746 46.345 1.00 63.72 299 LYS A N 1
ATOM 2427 C CA . LYS A 1 299 ? -29.704 -8.323 47.663 1.00 63.72 299 LYS A CA 1
ATOM 2428 C C . LYS A 1 299 ? -29.800 -7.322 48.826 1.00 63.72 299 LYS A C 1
ATOM 2430 O O . LYS A 1 299 ? -29.830 -7.730 49.985 1.00 63.72 299 LYS A O 1
ATOM 2435 N N . LYS A 1 300 ? -29.831 -6.011 48.549 1.00 51.06 300 LYS A N 1
ATOM 2436 C CA . LYS A 1 300 ? -29.978 -4.942 49.561 1.00 51.06 300 LYS A CA 1
ATOM 2437 C C . LYS A 1 300 ? -31.402 -4.384 49.680 1.00 51.06 300 LYS A C 1
ATOM 2439 O O . LYS A 1 300 ? -31.596 -3.416 50.428 1.00 51.06 300 LYS A O 1
ATOM 2444 N N . ILE A 1 301 ? -32.371 -4.996 48.999 1.00 40.41 301 ILE A N 1
ATOM 2445 C CA . ILE A 1 301 ? -33.805 -4.724 49.133 1.00 40.41 301 ILE A CA 1
ATOM 2446 C C . ILE A 1 301 ? -34.438 -5.862 49.960 1.00 40.41 301 ILE A C 1
ATOM 2448 O O . ILE A 1 301 ? -34.795 -6.891 49.394 1.00 40.41 301 ILE A O 1
ATOM 2452 N N . PRO A 1 302 ? -34.516 -5.745 51.298 1.00 48.09 302 PRO A N 1
ATOM 2453 C CA . PRO A 1 302 ? -35.577 -6.380 52.072 1.00 48.09 302 PRO A CA 1
ATOM 2454 C C . PRO A 1 302 ? -36.903 -5.623 51.914 1.00 48.09 302 PRO A C 1
ATOM 2456 O O . PRO A 1 302 ? -36.859 -4.382 51.719 1.00 48.09 302 PRO A O 1
#

pLDDT: mean 78.48, std 16.57, range [33.56, 98.12]

Sequence (302 aa):
MLTDWTKDDGDEDSKFWNWMEQDKENYNKKHPRKLERPKNKKKKVIIFGIIGLTLMVTVFGMLSNEDEFGSEKYFYIPDYRLNKSPLFCIQDFSDPFFPGINTVMIEKTASAIENWGIELERYTETDGVWNFEFKTIPANSIFADFGCDTTIAFAQIPPVGQEIVRGETALSNYGFSDVMIFYLDPISRDKIDSNIDLVIAHEIGHVLGLDHPLFEEMNDGLPYYLDNDDIFYSRSIMVTPEVYPFLPSETIYTVTDYDVRAVVNLYGGGISNTPIFFGYLNYIIVISILLGLVYFVNKKIP